Protein AF-A0A9X2CWD0-F1 (afdb_monomer)

Sequence (293 aa):
MLYIVRPNDTLHSIASRFGSTIQEIRSQNVICHPDMIISGMPLIIPKNGVDLPLAGGSPYYIVSPGDSLQCLALYFHTTEKNLIETNQLYSPVEIGRELLIGIQQHHPKDLYEMWKKAGDTEWGCSSASNHEVFYRGSYEWEAIGDAGIPYLAELLEHPCSGITMGAIEGLGRIASSNTQKTLTAYVQTANEPLYIDLARVALERILIVQQTKNKRFHVTTNDWMILHEPKSGSHQTNIPKGTVVVGLRWNIPSPYYEEGPKGGLQMFDYIKIVETGQTGFLPRVGYNAIWLI

Organism: NCBI:txid2917993

InterPro domains:
  IPR018392 LysM domain [PF01476] (3-46)
  IPR018392 LysM domain [PF01476] (61-101)
  IPR018392 LysM domain [PS51782] (1-45)
  IPR018392 LysM domain [SM00257] (2-46)
  IPR018392 LysM domain [SM00257] (60-102)
  IPR018392 LysM domain [cd00118] (3-45)
  IPR018392 LysM domain [cd00118] (60-101)
  IPR036779 LysM domain superfamily [G3DSA:3.10.350.10] (1-50)
  IPR036779 LysM domain superfamily [G3DSA:3.10.350.10] (54-110)
  IPR036779 LysM domain superfamily [SSF54106] (2-46)
  IPR036779 LysM domain superfamily [SSF54106] (60-101)

Nearest PDB structures (foldseek):
  1te4-assembly1_A  TM=6.589E-01  e=7.353E-02  Methanothermobacter thermautotrophicus
  7p0h-assembly2_B  TM=6.759E-01  e=1.527E-01  synthetic construct
  5n3u-assembly1_B-2  TM=7.719E-01  e=1.532E+00  Nostoc sp. PCC 7120 = FACHB-418
  1oyz-assembly1_A  TM=5.070E-01  e=4.974E-01  Escherichia coli

Structure (mmCIF, N/CA/C/O backbone):
data_AF-A0A9X2CWD0-F1
#
_entry.id   AF-A0A9X2CWD0-F1
#
loop_
_atom_site.group_PDB
_atom_site.id
_atom_site.type_symbol
_atom_site.label_atom_id
_atom_site.label_alt_id
_atom_site.label_comp_id
_atom_site.label_asym_id
_atom_site.label_entity_id
_atom_site.label_seq_id
_atom_site.pdbx_PDB_ins_code
_atom_site.Cartn_x
_atom_site.Cartn_y
_atom_site.Cartn_z
_atom_site.occupancy
_atom_site.B_iso_or_equiv
_atom_site.auth_seq_id
_atom_site.auth_comp_id
_atom_site.auth_asym_id
_atom_site.auth_atom_id
_atom_site.pdbx_PDB_model_num
ATOM 1 N N . MET A 1 1 ? -14.110 10.184 14.479 1.00 84.62 1 MET A N 1
ATOM 2 C CA . MET A 1 1 ? -12.778 10.533 15.043 1.00 84.62 1 MET A CA 1
ATOM 3 C C . MET A 1 1 ? -11.900 9.302 15.071 1.00 84.62 1 MET A C 1
ATOM 5 O O . MET A 1 1 ? -12.448 8.216 15.174 1.00 84.62 1 MET A O 1
ATOM 9 N N . LEU A 1 2 ? -10.579 9.453 15.030 1.00 86.62 2 LEU A N 1
ATOM 10 C CA . LEU A 1 2 ? -9.682 8.325 15.264 1.00 86.62 2 LEU A CA 1
ATOM 11 C C . LEU A 1 2 ? -9.446 8.140 16.767 1.00 86.62 2 LEU A C 1
ATOM 13 O O . LEU A 1 2 ? -9.098 9.088 17.466 1.00 86.62 2 LEU A O 1
ATOM 17 N N . TYR A 1 3 ? -9.634 6.922 17.253 1.00 90.94 3 TYR A N 1
ATOM 18 C CA . TYR A 1 3 ? -9.394 6.521 18.628 1.00 90.94 3 TYR A CA 1
ATOM 19 C C . TYR A 1 3 ? -8.369 5.392 18.657 1.00 90.94 3 TYR A C 1
ATOM 21 O O . TYR A 1 3 ? -8.544 4.385 17.978 1.00 90.94 3 TYR A O 1
ATOM 29 N N . ILE A 1 4 ? -7.310 5.544 19.448 1.00 92.19 4 ILE A N 1
ATOM 30 C CA . ILE A 1 4 ? -6.347 4.466 19.677 1.00 92.19 4 ILE A CA 1
ATOM 31 C C . ILE A 1 4 ? -6.824 3.661 20.883 1.00 92.19 4 ILE A C 1
ATOM 33 O O . ILE A 1 4 ? -6.929 4.209 21.984 1.00 92.19 4 ILE A O 1
ATOM 37 N N . VAL A 1 5 ? -7.121 2.379 20.663 1.00 95.31 5 VAL A N 1
ATOM 38 C CA . VAL A 1 5 ? -7.574 1.451 21.707 1.00 95.31 5 VAL A CA 1
ATOM 39 C C . VAL A 1 5 ? -6.555 1.425 22.845 1.00 95.31 5 VAL A C 1
ATOM 41 O O . VAL A 1 5 ? -5.351 1.301 22.616 1.00 95.31 5 VAL A O 1
ATOM 44 N N . ARG A 1 6 ? -7.036 1.568 24.078 1.00 96.56 6 ARG A N 1
ATOM 45 C CA . ARG A 1 6 ? -6.225 1.584 25.299 1.00 96.56 6 ARG A CA 1
ATOM 46 C C . ARG A 1 6 ? -6.266 0.218 25.986 1.00 96.56 6 ARG A C 1
ATOM 48 O O . ARG A 1 6 ? -7.164 -0.581 25.709 1.00 96.56 6 ARG A O 1
ATOM 55 N N . PRO A 1 7 ? -5.334 -0.061 26.915 1.00 96.69 7 PRO A N 1
ATOM 56 C CA . PRO A 1 7 ? -5.413 -1.259 27.740 1.00 96.69 7 PRO A CA 1
ATOM 57 C C . PRO A 1 7 ? -6.786 -1.387 28.416 1.00 96.69 7 PRO A C 1
ATOM 59 O O . PRO A 1 7 ? -7.285 -0.418 28.989 1.00 96.69 7 PRO A O 1
ATOM 62 N N . ASN A 1 8 ? -7.366 -2.589 28.358 1.00 94.62 8 ASN A N 1
ATOM 63 C CA . ASN A 1 8 ? -8.686 -2.953 28.898 1.00 94.62 8 ASN A CA 1
ATOM 64 C C . ASN A 1 8 ? -9.908 -2.297 28.228 1.00 94.62 8 ASN A C 1
ATOM 66 O O . ASN A 1 8 ? -11.024 -2.442 28.731 1.00 94.62 8 ASN A O 1
ATOM 70 N N . ASP A 1 9 ? -9.744 -1.590 27.109 1.00 97.50 9 ASP A N 1
ATOM 71 C CA . ASP A 1 9 ? -10.903 -1.184 26.318 1.00 97.50 9 ASP A CA 1
ATOM 72 C C . ASP A 1 9 ? -11.584 -2.408 25.676 1.00 97.50 9 ASP A C 1
ATOM 74 O O . ASP A 1 9 ? -10.932 -3.351 25.231 1.00 97.50 9 ASP A O 1
ATOM 78 N N . THR A 1 10 ? -12.911 -2.351 25.573 1.00 96.50 10 THR A N 1
ATOM 79 C CA . THR A 1 10 ? -13.734 -3.255 24.761 1.00 96.50 10 THR A CA 1
ATOM 80 C C . THR A 1 10 ? -14.538 -2.409 23.782 1.00 96.50 10 THR A C 1
ATOM 82 O O . THR A 1 10 ? -14.744 -1.215 24.020 1.00 96.50 10 THR A O 1
ATOM 85 N N . LEU A 1 11 ? -15.056 -2.989 22.695 1.00 95.50 11 LEU A N 1
ATOM 86 C CA . LEU A 1 11 ? -15.942 -2.221 21.810 1.00 95.50 11 LEU A CA 1
ATOM 87 C C . LEU A 1 11 ? -17.163 -1.678 22.553 1.00 95.50 11 LEU A C 1
ATOM 89 O O . LEU A 1 11 ? -17.608 -0.574 22.258 1.00 95.50 11 LEU A O 1
ATOM 93 N N . HIS A 1 12 ? -17.663 -2.408 23.552 1.00 96.31 12 HIS A N 1
ATOM 94 C CA . HIS A 1 12 ? -18.758 -1.945 24.394 1.00 96.31 12 HIS A CA 1
ATOM 95 C C . HIS A 1 12 ? -18.374 -0.708 25.220 1.00 96.31 12 HIS A C 1
ATOM 97 O O . HIS A 1 12 ? -19.105 0.283 25.217 1.00 96.31 12 HIS A O 1
ATOM 103 N N . SER A 1 13 ? -17.219 -0.729 25.900 1.00 97.12 13 SER A N 1
ATOM 104 C CA . SER A 1 13 ? -16.788 0.407 26.726 1.00 97.12 13 SER A CA 1
ATOM 105 C C . SER A 1 13 ? -16.427 1.631 25.881 1.00 97.12 13 SER A C 1
ATOM 107 O O . SER A 1 13 ? -16.722 2.758 26.280 1.00 97.12 13 SER A O 1
ATOM 109 N N . ILE A 1 14 ? -15.863 1.423 24.688 1.00 96.44 14 ILE A N 1
ATOM 110 C CA . ILE A 1 14 ? -15.594 2.483 23.709 1.00 96.44 14 ILE A CA 1
ATOM 111 C C . ILE A 1 14 ? -16.909 3.083 23.196 1.00 96.44 14 ILE A C 1
ATOM 113 O O . ILE A 1 14 ? -17.074 4.301 23.235 1.00 96.44 14 ILE A O 1
ATOM 117 N N . ALA A 1 15 ? -17.852 2.247 22.752 1.00 94.38 15 ALA A N 1
ATOM 118 C CA . ALA A 1 15 ? -19.156 2.685 22.257 1.00 94.38 15 ALA A CA 1
ATOM 119 C C . ALA A 1 15 ? -19.894 3.526 23.307 1.00 94.38 15 ALA A C 1
ATOM 121 O O . ALA A 1 15 ? -20.284 4.659 23.029 1.00 94.38 15 ALA A O 1
ATOM 122 N N . SER A 1 16 ? -19.978 3.025 24.545 1.00 95.06 16 SER A N 1
ATOM 123 C CA . SER A 1 16 ? -20.596 3.747 25.660 1.00 95.06 16 SER A CA 1
ATOM 124 C C . SER A 1 16 ? -19.905 5.083 25.945 1.00 95.06 16 SER A C 1
ATOM 126 O O . SER A 1 16 ? -20.586 6.092 26.123 1.00 95.06 16 SER A O 1
ATOM 128 N N . ARG A 1 17 ? -18.565 5.118 25.940 1.00 95.00 17 ARG A N 1
ATOM 129 C CA . ARG A 1 17 ? -17.790 6.340 26.204 1.00 95.00 17 ARG A CA 1
ATOM 130 C C . ARG A 1 17 ? -18.078 7.444 25.191 1.00 95.00 17 ARG A C 1
ATOM 132 O O . ARG A 1 17 ? -18.061 8.617 25.554 1.00 95.00 17 ARG A O 1
ATOM 139 N N . PHE A 1 18 ? -18.298 7.078 23.932 1.00 92.69 18 PHE A N 1
ATOM 140 C CA . PHE A 1 18 ? -18.464 8.033 22.839 1.00 92.69 18 PHE A CA 1
ATOM 141 C C . PHE A 1 18 ? -19.910 8.202 22.370 1.00 92.69 18 PHE A C 1
ATOM 143 O O . PHE A 1 18 ? -20.137 8.919 21.399 1.00 92.69 18 PHE A O 1
ATOM 150 N N . GLY A 1 19 ? -20.876 7.588 23.060 1.00 91.62 19 GLY A N 1
ATOM 151 C CA . GLY A 1 19 ? -22.288 7.669 22.686 1.00 91.62 19 GLY A CA 1
ATOM 152 C C . GLY A 1 19 ? -22.575 7.070 21.306 1.00 91.62 19 GLY A C 1
ATOM 153 O O . GLY A 1 19 ? -23.402 7.604 20.577 1.00 91.62 19 GLY A O 1
ATOM 154 N N . SER A 1 20 ? -21.866 6.000 20.944 1.00 92.19 20 SER A N 1
ATOM 155 C CA . SER A 1 20 ? -22.050 5.238 19.703 1.00 92.19 20 SER A CA 1
ATOM 156 C C . SER A 1 20 ? -22.518 3.815 20.032 1.00 92.19 20 SER A C 1
ATOM 158 O O . SER A 1 20 ? -22.660 3.447 21.201 1.00 92.19 20 SER A O 1
ATOM 160 N N . THR A 1 21 ? -22.754 2.987 19.018 1.00 92.44 21 THR A N 1
ATOM 161 C CA . THR A 1 21 ? -23.035 1.558 19.171 1.00 92.44 21 THR A CA 1
ATOM 162 C C . THR A 1 21 ? -21.895 0.699 18.630 1.00 92.44 21 THR A C 1
ATOM 164 O O . THR A 1 21 ? -21.116 1.112 17.773 1.00 92.44 21 THR A O 1
ATOM 167 N N . ILE A 1 22 ? -21.815 -0.552 19.096 1.00 93.19 22 ILE A N 1
ATOM 168 C CA . ILE A 1 22 ? -20.866 -1.533 18.545 1.00 93.19 22 ILE A CA 1
ATOM 169 C C . ILE A 1 22 ? -21.068 -1.673 17.029 1.00 93.19 22 ILE A C 1
ATOM 171 O O . ILE A 1 22 ? -20.094 -1.784 16.290 1.00 93.19 22 ILE A O 1
ATOM 175 N N . GLN A 1 23 ? -22.317 -1.641 16.559 1.00 91.50 23 GLN A N 1
ATOM 176 C CA . GLN A 1 23 ? -22.629 -1.809 15.144 1.00 91.50 23 GLN A CA 1
ATOM 177 C C . GLN A 1 23 ? -22.145 -0.631 14.293 1.00 91.50 23 GLN A C 1
ATOM 179 O O . GLN A 1 23 ? -21.578 -0.863 13.231 1.00 91.50 23 GLN A O 1
ATOM 184 N N . GLU A 1 24 ? -22.304 0.605 14.767 1.00 91.00 24 GLU A N 1
ATOM 185 C CA . GLU A 1 24 ? -21.794 1.797 14.074 1.00 91.00 24 GLU A CA 1
ATOM 186 C C . GLU A 1 24 ? -20.258 1.829 14.052 1.00 91.00 24 GLU A C 1
ATOM 188 O O . GLU A 1 24 ? -19.644 2.178 13.048 1.00 91.00 24 GLU A O 1
ATOM 193 N N . ILE A 1 25 ? -19.593 1.407 15.134 1.00 92.62 25 ILE A N 1
ATOM 194 C CA . ILE A 1 25 ? -18.129 1.283 15.107 1.00 92.62 25 ILE A CA 1
ATOM 195 C C . ILE A 1 25 ? -17.720 0.225 14.071 1.00 92.62 25 ILE A C 1
ATOM 197 O O . ILE A 1 25 ? -16.786 0.435 13.301 1.00 92.62 25 ILE A O 1
ATOM 201 N N . ARG A 1 26 ? -18.425 -0.907 13.999 1.00 92.12 26 ARG A N 1
ATOM 202 C CA . ARG A 1 26 ? -18.121 -1.982 13.040 1.00 92.12 26 ARG A CA 1
ATOM 203 C C . ARG A 1 26 ? -18.473 -1.655 11.590 1.00 92.12 26 ARG A C 1
ATOM 205 O O . ARG A 1 26 ? -17.899 -2.280 10.704 1.00 92.12 26 ARG A O 1
ATOM 212 N N . SER A 1 27 ? -19.389 -0.726 11.320 1.00 8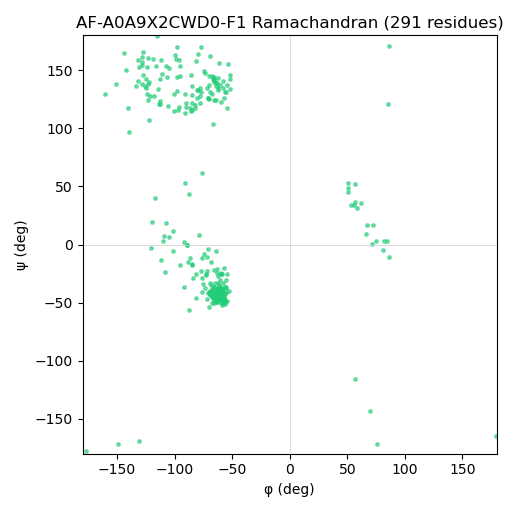9.19 27 SER A N 1
ATOM 213 C CA . SER A 1 27 ? -19.687 -0.308 9.942 1.00 89.19 27 SER A CA 1
ATOM 214 C C . SER A 1 27 ? -18.567 0.550 9.347 1.00 89.19 27 SER A C 1
ATOM 216 O O . SER A 1 27 ? -18.367 0.534 8.137 1.00 89.19 27 SER A O 1
ATOM 218 N N . GLN A 1 28 ? -17.789 1.237 10.189 1.00 90.56 28 GLN A N 1
ATOM 219 C CA . GLN A 1 28 ? -16.683 2.108 9.768 1.00 90.56 28 GLN A CA 1
ATOM 220 C C . GLN A 1 28 ? -15.300 1.468 9.936 1.00 90.56 28 GLN A C 1
ATOM 222 O O . GLN A 1 28 ? -14.287 2.036 9.522 1.00 90.56 28 GLN A O 1
ATOM 227 N N . ASN A 1 29 ? -15.230 0.280 10.538 1.00 92.75 29 ASN A N 1
ATOM 228 C CA . ASN A 1 29 ? -13.984 -0.440 10.770 1.00 92.75 29 ASN A CA 1
ATOM 229 C C . ASN A 1 29 ? -14.118 -1.901 10.363 1.00 92.75 29 ASN A C 1
ATOM 231 O O . ASN A 1 29 ? -15.063 -2.578 10.756 1.00 92.75 29 ASN A O 1
ATOM 235 N N . VAL A 1 30 ? -13.102 -2.420 9.680 1.00 93.31 30 VAL A N 1
ATOM 236 C CA . VAL A 1 30 ? -12.961 -3.863 9.469 1.00 93.31 30 VAL A CA 1
ATOM 237 C C . VAL A 1 30 ? -12.697 -4.533 10.820 1.00 93.31 30 VAL A C 1
ATOM 239 O O . VAL A 1 30 ? -11.607 -4.388 11.376 1.00 93.31 30 VAL A O 1
ATOM 242 N N . ILE A 1 31 ? -13.721 -5.189 11.377 1.00 93.75 31 ILE A N 1
ATOM 243 C CA . ILE A 1 31 ? -13.660 -5.919 12.650 1.00 93.75 31 ILE A CA 1
ATOM 244 C C . ILE A 1 31 ? -14.451 -7.221 12.515 1.00 93.75 31 ILE A C 1
ATOM 246 O O . ILE A 1 31 ? -15.676 -7.267 12.700 1.00 93.75 31 ILE A O 1
ATOM 250 N N . CYS A 1 32 ? -13.722 -8.295 12.235 1.00 93.19 32 CYS A N 1
ATOM 251 C CA . CYS A 1 32 ? -14.285 -9.631 12.100 1.00 93.19 32 CYS A CA 1
ATOM 252 C C . CYS A 1 32 ? -14.791 -10.201 13.428 1.00 93.19 32 CYS A C 1
ATOM 254 O O . CYS A 1 32 ? -15.909 -10.719 13.490 1.00 93.19 32 CYS A O 1
ATOM 256 N N . HIS A 1 33 ? -14.024 -10.021 14.506 1.00 93.12 33 HIS A N 1
ATOM 257 C CA . HIS A 1 33 ? -14.394 -10.467 15.848 1.00 93.12 33 HIS A CA 1
ATOM 258 C C . HIS A 1 33 ? -14.421 -9.291 16.843 1.00 93.12 33 HIS A C 1
ATOM 260 O O . HIS A 1 33 ? -13.365 -8.797 17.237 1.00 93.12 33 HIS A O 1
ATOM 266 N N . PRO A 1 34 ? -15.620 -8.835 17.270 1.00 91.44 34 PRO A N 1
ATOM 267 C CA . PRO A 1 34 ? -15.800 -7.670 18.148 1.00 91.44 34 PRO A CA 1
ATOM 268 C C . PRO A 1 34 ? -15.031 -7.718 19.476 1.00 91.44 34 PRO A C 1
ATOM 270 O O . PRO A 1 34 ? -14.632 -6.674 19.990 1.00 91.44 34 PRO A O 1
ATOM 273 N N . ASP A 1 35 ? -14.808 -8.918 20.009 1.00 92.62 35 ASP A N 1
ATOM 274 C CA . ASP A 1 35 ? -14.152 -9.133 21.303 1.00 92.62 35 ASP A CA 1
ATOM 275 C C . ASP A 1 35 ? -12.621 -9.249 21.198 1.00 92.62 35 ASP A C 1
ATOM 277 O O . ASP A 1 35 ? -11.946 -9.425 22.208 1.00 92.62 35 ASP A O 1
ATOM 281 N N . MET A 1 36 ? -12.056 -9.147 19.987 1.00 93.06 36 MET A N 1
ATOM 282 C CA . MET A 1 36 ? -10.618 -9.314 19.723 1.00 93.06 36 MET A CA 1
ATOM 283 C C . MET A 1 36 ? -9.887 -8.002 19.406 1.00 93.06 36 MET A C 1
ATOM 285 O O . MET A 1 36 ? -8.778 -8.022 18.873 1.00 93.06 36 MET A O 1
ATOM 289 N N . ILE A 1 37 ? -10.464 -6.845 19.747 1.00 94.06 37 ILE A N 1
ATOM 290 C CA . ILE A 1 37 ? -9.730 -5.579 19.632 1.00 94.06 37 ILE A CA 1
ATOM 291 C C . ILE A 1 37 ? -8.544 -5.550 20.607 1.00 94.06 37 ILE A C 1
ATOM 293 O O . ILE A 1 37 ? -8.628 -6.050 21.728 1.00 94.06 37 ILE A O 1
ATOM 297 N N . ILE A 1 38 ? -7.433 -4.940 20.191 1.00 92.94 38 ILE A N 1
ATOM 298 C CA . ILE A 1 38 ? -6.202 -4.881 20.989 1.00 92.94 38 ILE A CA 1
ATOM 299 C C . ILE A 1 38 ? -5.730 -3.449 21.211 1.00 92.94 38 ILE A C 1
ATOM 301 O O . ILE A 1 38 ? -5.963 -2.563 20.388 1.00 92.94 38 ILE A O 1
ATOM 305 N N . SER A 1 39 ? -5.015 -3.230 22.317 1.00 93.88 39 SER A N 1
ATOM 306 C CA . SER A 1 39 ? -4.374 -1.947 22.614 1.00 93.88 39 SER A CA 1
ATOM 307 C C . SER A 1 39 ? -3.465 -1.506 21.464 1.00 93.88 39 SER A C 1
ATOM 309 O O . SER A 1 39 ? -2.707 -2.302 20.917 1.00 93.88 39 SER A O 1
ATOM 311 N N . GLY A 1 40 ? -3.525 -0.223 21.114 1.00 89.62 40 GLY A N 1
ATOM 312 C CA . GLY A 1 40 ? -2.802 0.355 19.982 1.00 89.62 40 GLY A CA 1
ATOM 313 C C . GLY A 1 40 ? -3.536 0.252 18.642 1.00 89.62 40 GLY A C 1
ATOM 314 O O . GLY A 1 40 ? -3.124 0.914 17.692 1.00 89.62 40 GLY A O 1
ATOM 315 N N . MET A 1 41 ? -4.634 -0.511 18.548 1.00 90.44 41 MET A N 1
ATOM 316 C CA . MET A 1 41 ? -5.446 -0.563 17.332 1.00 90.44 41 MET A CA 1
ATOM 317 C C . MET A 1 41 ? -6.104 0.807 17.081 1.00 90.44 41 MET A C 1
ATOM 319 O O . MET A 1 41 ? -6.809 1.310 17.960 1.00 90.44 41 MET A O 1
ATOM 323 N N . PRO A 1 42 ? -5.917 1.430 15.906 1.00 89.62 42 PRO A N 1
ATOM 324 C CA . PRO A 1 42 ? -6.639 2.644 15.552 1.00 89.62 42 PRO A CA 1
ATOM 325 C C . PRO A 1 42 ? -8.056 2.280 15.114 1.00 89.62 42 PRO A C 1
ATOM 327 O O . PRO A 1 42 ? -8.207 1.461 14.214 1.00 89.62 42 PRO A O 1
ATOM 330 N N . LEU A 1 43 ? -9.079 2.901 15.692 1.00 91.62 43 LEU A N 1
ATOM 331 C CA . LEU A 1 43 ? -10.484 2.735 15.323 1.00 91.62 43 LEU A CA 1
ATOM 332 C C . LEU A 1 43 ? -11.104 4.070 14.928 1.00 91.62 43 LEU A C 1
ATOM 334 O O . LEU A 1 43 ? -10.882 5.090 15.580 1.00 91.62 43 LEU A O 1
ATOM 338 N N . ILE A 1 44 ? -11.931 4.062 13.890 1.00 90.62 44 ILE A N 1
ATOM 339 C CA . ILE A 1 44 ? -12.807 5.184 13.574 1.00 90.62 44 ILE A CA 1
ATOM 340 C C . ILE A 1 44 ? -14.050 5.083 14.442 1.00 90.62 44 ILE A C 1
ATOM 342 O O . ILE A 1 44 ? -14.801 4.119 14.363 1.00 90.62 44 ILE A O 1
ATOM 346 N N . ILE A 1 45 ? -14.256 6.079 15.290 1.00 90.69 45 ILE A N 1
ATOM 347 C CA . ILE A 1 45 ? -15.464 6.194 16.096 1.00 90.69 45 ILE A CA 1
ATOM 348 C C . ILE A 1 45 ? -16.386 7.211 15.415 1.00 90.69 45 ILE A C 1
ATOM 350 O O . ILE A 1 45 ? -15.996 8.390 15.332 1.00 90.69 45 ILE A O 1
ATOM 354 N N . PRO A 1 46 ? -17.563 6.784 14.922 1.00 84.50 46 PRO A N 1
ATOM 355 C CA . PRO A 1 46 ? -18.584 7.679 14.397 1.00 84.50 46 PRO A CA 1
ATOM 356 C C . PRO A 1 46 ? -18.914 8.781 15.406 1.00 84.50 46 PRO A C 1
ATOM 358 O O . PRO A 1 46 ? -18.889 8.568 16.618 1.00 84.50 46 PRO A O 1
ATOM 361 N N . LYS A 1 47 ? -19.222 9.982 14.914 1.00 77.62 47 LYS A N 1
ATOM 362 C CA . LYS A 1 47 ? -19.740 11.078 15.743 1.00 77.62 47 LYS A CA 1
ATOM 363 C C . LYS A 1 47 ? -21.071 11.536 15.174 1.00 77.62 47 LYS A C 1
ATOM 365 O O . LYS A 1 47 ? -21.187 11.693 13.963 1.00 77.62 47 LYS A O 1
ATOM 370 N N . ASN A 1 48 ? -22.032 11.803 16.056 1.00 70.94 48 ASN A N 1
ATOM 371 C CA . ASN A 1 48 ? -23.313 12.437 15.726 1.00 70.94 48 ASN A CA 1
ATOM 372 C C . ASN A 1 48 ? -24.118 11.707 14.631 1.00 70.94 48 ASN A C 1
ATOM 374 O O . ASN A 1 48 ? -24.768 12.360 13.821 1.00 70.94 48 ASN A O 1
ATOM 378 N N . GLY A 1 49 ? -24.041 10.371 14.580 1.00 68.56 49 GLY A N 1
ATOM 379 C CA . GLY A 1 49 ? -24.753 9.564 13.581 1.00 68.56 49 GLY A CA 1
ATOM 380 C C . GLY A 1 49 ? -24.268 9.760 12.143 1.00 68.56 49 GLY A C 1
ATOM 381 O O . GLY A 1 49 ? -24.991 9.420 11.211 1.00 68.56 49 GLY A O 1
ATOM 382 N N . VAL A 1 50 ? -23.081 10.342 11.944 1.00 72.50 50 VAL A N 1
ATOM 383 C CA . VAL A 1 50 ? -22.526 10.524 10.604 1.00 72.50 50 VAL A CA 1
ATOM 384 C C . VAL A 1 50 ? -21.68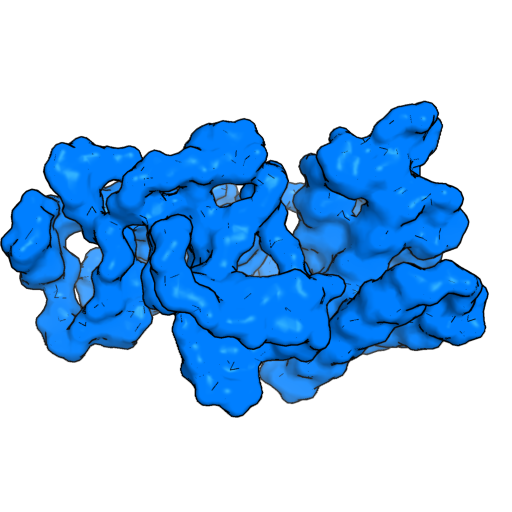4 9.311 10.222 1.00 72.50 50 VAL A C 1
ATOM 386 O O . VAL A 1 50 ? -20.704 8.972 10.902 1.00 72.50 50 VAL A O 1
ATOM 389 N N . ASP A 1 51 ? -22.082 8.680 9.118 1.00 76.38 51 ASP A N 1
ATOM 390 C CA . ASP A 1 51 ? -21.402 7.524 8.561 1.00 76.38 51 ASP A CA 1
ATOM 391 C C . ASP A 1 51 ? -20.239 7.917 7.648 1.00 76.38 51 ASP A C 1
ATOM 393 O O . ASP A 1 51 ? -20.402 8.632 6.659 1.00 76.38 51 ASP A O 1
ATOM 397 N N . LEU A 1 52 ? -19.046 7.439 8.003 1.00 83.75 52 LEU A N 1
ATOM 398 C CA . LEU A 1 52 ? -17.842 7.537 7.186 1.00 83.75 52 LEU A CA 1
ATOM 399 C C . LEU A 1 52 ? -17.659 6.255 6.361 1.00 83.75 52 LEU A C 1
ATOM 401 O O . LEU A 1 52 ? -18.085 5.183 6.798 1.00 83.75 52 LEU A O 1
ATOM 405 N N . PRO A 1 53 ? -16.973 6.329 5.206 1.00 86.69 53 PRO A N 1
ATOM 406 C CA . PRO A 1 53 ? -16.531 5.139 4.491 1.00 86.69 53 PRO A CA 1
ATOM 407 C C . PRO A 1 53 ? -15.710 4.194 5.380 1.00 86.69 53 PRO A C 1
ATOM 409 O O . PRO A 1 53 ? -15.068 4.617 6.343 1.00 86.69 53 PRO A O 1
ATOM 412 N N . LEU A 1 54 ? -15.692 2.910 5.024 1.00 89.31 54 LEU A N 1
ATOM 413 C CA . LEU A 1 54 ? -14.921 1.890 5.730 1.00 89.31 54 LEU A CA 1
ATOM 414 C C . LEU A 1 54 ? -13.426 2.254 5.775 1.00 89.31 54 LEU A C 1
ATOM 416 O O . LEU A 1 54 ? -12.798 2.483 4.739 1.00 89.31 54 LEU A O 1
ATOM 420 N N . ALA A 1 55 ? -12.852 2.271 6.979 1.00 88.62 55 ALA A N 1
ATOM 421 C CA . ALA A 1 55 ? -11.419 2.448 7.167 1.00 88.62 55 ALA A CA 1
ATOM 422 C C . ALA A 1 55 ? -10.672 1.117 7.053 1.00 88.62 55 ALA A C 1
ATOM 424 O O . ALA A 1 55 ? -11.050 0.133 7.697 1.00 88.62 55 ALA A O 1
ATOM 425 N N . GLY A 1 56 ? -9.542 1.126 6.346 1.00 80.88 56 GLY A N 1
ATOM 426 C CA . GLY A 1 56 ? -8.930 -0.086 5.800 1.00 80.88 56 GLY A CA 1
ATOM 427 C C . GLY A 1 56 ? -9.572 -0.398 4.451 1.00 80.88 56 GLY A C 1
ATOM 428 O O . GLY A 1 56 ? -10.789 -0.518 4.358 1.00 80.88 56 GLY A O 1
ATOM 429 N N . GLY A 1 57 ? -8.776 -0.447 3.386 1.00 78.50 57 GLY A N 1
ATOM 430 C CA . GLY A 1 57 ? -9.284 -0.530 2.017 1.00 78.50 57 GLY A CA 1
ATOM 431 C C . GLY A 1 57 ? -8.156 -0.552 0.992 1.00 78.50 57 GLY A C 1
ATOM 432 O O . GLY A 1 57 ? -7.005 -0.779 1.340 1.00 78.50 57 GLY A O 1
ATOM 433 N N . SER A 1 58 ? -8.477 -0.312 -0.278 1.00 85.19 58 SER A N 1
ATOM 434 C CA . SER A 1 58 ? -7.481 -0.351 -1.356 1.00 85.19 58 SER A CA 1
ATOM 435 C C . SER A 1 58 ? -6.373 0.714 -1.176 1.00 85.19 58 SER A C 1
ATOM 437 O O . SER A 1 58 ? -6.657 1.834 -0.725 1.00 85.19 58 SER A O 1
ATOM 439 N N . PRO A 1 59 ? -5.108 0.410 -1.518 1.00 90.31 59 PRO A N 1
ATOM 440 C CA . PRO A 1 59 ? -4.630 -0.875 -2.029 1.00 90.31 59 PRO A CA 1
ATOM 441 C C . PRO A 1 59 ? -4.222 -1.859 -0.926 1.00 90.31 59 PRO A C 1
ATOM 443 O O . PRO A 1 59 ? -4.123 -3.041 -1.222 1.00 90.31 59 PRO A O 1
ATOM 446 N N . TYR A 1 60 ? -4.030 -1.421 0.326 1.00 94.19 60 TYR A N 1
ATOM 447 C CA . TYR A 1 60 ? -3.477 -2.253 1.400 1.00 94.19 60 TYR A CA 1
ATOM 448 C C . TYR A 1 60 ? -4.358 -2.334 2.655 1.00 94.19 60 TYR A C 1
ATOM 450 O O . TYR A 1 60 ? -4.903 -1.341 3.136 1.00 94.19 60 TYR A O 1
ATOM 458 N N . TYR A 1 61 ? -4.396 -3.509 3.279 1.00 95.50 61 TYR A N 1
ATOM 459 C CA . TYR A 1 61 ? -5.005 -3.747 4.586 1.00 95.50 61 TYR A CA 1
ATOM 460 C C . TYR A 1 61 ? -4.030 -4.450 5.532 1.00 95.50 61 TYR A C 1
ATOM 462 O O . TYR A 1 61 ? -3.342 -5.381 5.128 1.00 95.50 61 TYR A O 1
ATOM 470 N N . ILE A 1 62 ? -3.987 -4.028 6.798 1.00 94.38 62 ILE A N 1
ATOM 471 C CA . ILE A 1 62 ? -3.175 -4.687 7.829 1.00 94.38 62 ILE A CA 1
ATOM 472 C C . ILE A 1 62 ? -4.057 -5.660 8.604 1.00 94.38 62 ILE A C 1
ATOM 474 O O . ILE A 1 62 ? -5.001 -5.234 9.270 1.00 94.38 62 ILE A O 1
ATOM 478 N N . VAL A 1 63 ? -3.707 -6.944 8.552 1.00 94.25 63 VAL A N 1
ATOM 479 C CA . VAL A 1 63 ? -4.427 -8.016 9.248 1.00 94.25 63 VAL A CA 1
ATOM 480 C C . VAL A 1 63 ? -4.423 -7.755 10.750 1.00 94.25 63 VAL A C 1
ATOM 482 O O . VAL A 1 63 ? -3.371 -7.621 11.380 1.00 94.25 63 VAL A O 1
ATOM 485 N N . SER A 1 64 ? -5.616 -7.688 11.317 1.00 92.69 64 SER A N 1
ATOM 486 C CA . SER A 1 64 ? -5.895 -7.466 12.728 1.00 92.69 64 SER A CA 1
ATOM 487 C C . SER A 1 64 ? -6.196 -8.790 13.446 1.00 92.69 64 SER A C 1
ATOM 489 O O . SER A 1 64 ? -6.533 -9.794 12.814 1.00 92.69 64 SER A O 1
ATOM 491 N N . PRO A 1 65 ? -6.073 -8.841 14.785 1.00 92.38 65 PRO A N 1
ATOM 492 C CA . PRO A 1 65 ? -6.485 -10.015 15.544 1.00 92.38 65 PRO A CA 1
ATOM 493 C C . PRO A 1 65 ? -7.963 -10.348 15.323 1.00 92.38 65 PRO A C 1
ATOM 495 O O . PRO A 1 65 ? -8.827 -9.474 15.363 1.00 92.38 65 PRO A O 1
ATOM 498 N N . GLY A 1 66 ? -8.241 -11.632 15.108 1.00 91.69 66 GLY A N 1
ATOM 499 C CA . GLY A 1 66 ? -9.586 -12.121 14.825 1.00 91.69 66 GLY A CA 1
ATOM 500 C C . GLY A 1 66 ? -10.028 -11.983 13.368 1.00 91.69 66 GLY A C 1
ATOM 501 O O . GLY A 1 66 ? -11.158 -12.338 13.047 1.00 91.69 66 GLY A O 1
ATOM 502 N N . ASP A 1 67 ? -9.170 -11.509 12.470 1.00 93.94 67 ASP A N 1
ATOM 503 C CA . ASP A 1 67 ? -9.476 -11.565 11.047 1.00 93.94 67 ASP A CA 1
ATOM 504 C C . ASP A 1 67 ? -9.443 -12.998 10.511 1.00 93.94 67 ASP A C 1
ATOM 506 O O . ASP A 1 67 ? -8.611 -13.826 10.884 1.00 93.94 67 ASP A O 1
ATOM 510 N N . SER A 1 68 ? -10.341 -13.266 9.566 1.00 93.25 68 SER A N 1
ATOM 511 C CA . SER A 1 68 ? -10.344 -14.471 8.742 1.00 93.25 68 SER A CA 1
ATOM 512 C C . SER A 1 68 ? -10.493 -14.079 7.277 1.00 93.25 68 SER A C 1
ATOM 514 O O . SER A 1 68 ? -11.101 -13.053 6.966 1.00 93.25 68 SER A O 1
ATOM 516 N N . LEU A 1 69 ? -9.977 -14.900 6.357 1.00 94.44 69 LEU A N 1
ATOM 517 C CA . LEU A 1 69 ? -10.111 -14.629 4.921 1.00 94.44 69 LEU A CA 1
ATOM 518 C C . LEU A 1 69 ? -11.578 -14.520 4.501 1.00 94.44 69 LEU A C 1
ATOM 520 O O . LEU A 1 69 ? -11.919 -13.608 3.755 1.00 94.44 69 LEU A O 1
ATOM 524 N N . GLN A 1 70 ? -12.445 -15.384 5.034 1.00 94.88 70 GLN A N 1
ATOM 525 C CA . GLN A 1 70 ? -13.886 -15.341 4.797 1.00 94.88 70 GLN A CA 1
ATOM 526 C C . GLN A 1 70 ? -14.491 -13.986 5.179 1.00 94.88 70 GLN A C 1
ATOM 528 O O . GLN A 1 70 ? -15.218 -13.376 4.398 1.00 94.88 70 GLN A O 1
ATOM 533 N N . CYS A 1 71 ? -14.180 -13.495 6.376 1.00 94.88 71 CYS A N 1
ATOM 534 C CA . CYS A 1 71 ? -14.711 -12.225 6.845 1.00 94.88 71 CYS A CA 1
ATOM 535 C C . CYS A 1 71 ? -14.129 -11.031 6.069 1.00 94.88 71 CYS A C 1
ATOM 537 O O . CYS A 1 71 ? -14.879 -10.145 5.656 1.00 94.88 71 CYS A O 1
ATOM 539 N N . LEU A 1 72 ? -12.817 -11.018 5.817 1.00 94.75 72 LEU A N 1
ATOM 540 C CA . LEU A 1 72 ? -12.176 -9.965 5.025 1.00 94.75 72 LEU A CA 1
ATOM 541 C C . LEU A 1 72 ? -12.722 -9.930 3.592 1.00 94.75 72 LEU A C 1
ATOM 543 O O . LEU A 1 72 ? -12.969 -8.853 3.054 1.00 94.75 72 LEU A O 1
ATOM 547 N N . ALA A 1 73 ? -12.981 -11.094 2.991 1.00 95.06 73 ALA A N 1
ATOM 548 C CA . ALA A 1 73 ? -13.594 -11.193 1.672 1.00 95.06 73 ALA A CA 1
ATOM 549 C C . ALA A 1 73 ? -14.980 -10.526 1.632 1.00 95.06 73 ALA A C 1
ATOM 551 O O . ALA A 1 73 ? -15.277 -9.801 0.683 1.00 95.06 73 ALA A O 1
ATOM 552 N N . LEU A 1 74 ? -15.791 -10.697 2.684 1.00 94.38 74 LEU A N 1
ATOM 553 C CA . LEU A 1 74 ? -17.092 -10.031 2.810 1.00 94.38 74 LEU A CA 1
ATOM 554 C C . LEU A 1 74 ? -16.952 -8.510 2.939 1.00 94.38 74 LEU A C 1
ATOM 556 O O . LEU A 1 74 ? -17.634 -7.782 2.220 1.00 94.38 74 LEU A O 1
ATOM 560 N N . TYR A 1 75 ? -16.061 -8.032 3.816 1.00 94.12 75 TYR A N 1
ATOM 561 C CA . TYR A 1 75 ? -15.830 -6.596 4.020 1.00 94.12 75 TYR A CA 1
ATOM 562 C C . TYR A 1 75 ? -15.352 -5.886 2.751 1.00 94.12 75 TYR A C 1
ATOM 564 O O . TYR A 1 75 ? -15.737 -4.748 2.500 1.00 94.12 75 TYR A O 1
ATOM 572 N N . PHE A 1 76 ? -14.522 -6.555 1.953 1.00 93.75 76 PHE A N 1
ATOM 573 C CA . PHE A 1 76 ? -13.914 -5.971 0.759 1.00 93.75 76 PHE A CA 1
ATOM 574 C C . PHE A 1 76 ? -14.586 -6.376 -0.548 1.00 93.75 76 PHE A C 1
ATOM 576 O O . PHE A 1 76 ? -14.029 -6.126 -1.617 1.00 93.75 76 PHE A O 1
ATOM 583 N N . HIS A 1 77 ? -15.766 -6.995 -0.472 1.00 93.69 77 HIS A N 1
ATOM 584 C CA . HIS A 1 77 ? -16.543 -7.420 -1.637 1.00 93.69 77 HIS A CA 1
ATOM 585 C C . HIS A 1 77 ? -15.708 -8.228 -2.646 1.00 93.69 77 HIS A C 1
ATOM 587 O O . HIS A 1 77 ? -15.747 -7.999 -3.854 1.00 93.69 77 HIS A O 1
ATOM 593 N N . THR A 1 78 ? -14.922 -9.175 -2.137 1.00 93.81 78 THR A N 1
ATOM 594 C CA . THR A 1 78 ? -14.053 -10.058 -2.921 1.00 93.81 78 THR A CA 1
ATOM 595 C C . THR A 1 78 ? -14.272 -11.516 -2.503 1.00 93.81 78 THR A C 1
ATOM 597 O O . THR A 1 78 ? -15.233 -11.836 -1.807 1.00 93.81 78 THR A O 1
ATOM 600 N N . THR A 1 79 ? -13.416 -12.431 -2.951 1.00 94.94 79 THR A N 1
ATOM 601 C CA . THR A 1 79 ? -13.472 -13.849 -2.568 1.00 94.94 79 THR A CA 1
ATOM 602 C C . THR A 1 79 ? -12.220 -14.248 -1.802 1.00 94.94 79 THR A C 1
ATOM 604 O O . THR A 1 79 ? -11.150 -13.679 -2.016 1.00 94.94 79 THR A O 1
ATOM 607 N N . GLU A 1 80 ? -12.327 -15.271 -0.949 1.00 94.56 80 GLU A N 1
ATOM 608 C CA . GLU A 1 80 ? -11.158 -15.860 -0.281 1.00 94.56 80 GLU A CA 1
ATOM 609 C C . GLU A 1 80 ? -10.111 -16.307 -1.301 1.00 94.56 80 GLU A C 1
ATOM 611 O O . GLU A 1 80 ? -8.928 -16.035 -1.129 1.00 94.56 80 GLU A O 1
ATOM 616 N N . LYS A 1 81 ? -10.564 -16.915 -2.406 1.00 93.62 81 LYS A N 1
ATOM 617 C CA . LYS A 1 81 ? -9.703 -17.330 -3.514 1.00 93.62 81 LYS A CA 1
ATOM 618 C C . LYS A 1 81 ? -8.899 -16.153 -4.075 1.00 93.62 81 LYS A C 1
ATOM 620 O O . LYS A 1 81 ? -7.681 -16.248 -4.144 1.00 93.62 81 LYS A O 1
ATOM 625 N N . ASN A 1 82 ? -9.557 -15.038 -4.400 1.00 94.00 82 ASN A N 1
ATOM 626 C CA . ASN A 1 82 ? -8.868 -13.849 -4.906 1.00 94.00 82 ASN A CA 1
ATOM 627 C C . ASN A 1 82 ? -7.890 -13.275 -3.870 1.00 94.00 82 ASN A C 1
ATOM 629 O O . ASN A 1 82 ? -6.785 -12.897 -4.230 1.00 94.00 82 ASN A O 1
ATOM 633 N N . LEU A 1 83 ? -8.247 -13.236 -2.581 1.00 94.75 83 LEU A N 1
ATOM 634 C CA . LEU A 1 83 ? -7.319 -12.786 -1.535 1.00 94.75 83 LEU A CA 1
ATOM 635 C C . LEU A 1 83 ? -6.082 -13.685 -1.431 1.00 94.75 83 LEU A C 1
ATOM 637 O O . LEU A 1 83 ? -4.974 -13.165 -1.302 1.00 94.75 83 LEU A O 1
ATOM 641 N N . ILE A 1 84 ? -6.269 -15.006 -1.502 1.00 93.56 84 ILE A N 1
ATOM 642 C CA . ILE A 1 84 ? -5.193 -16.001 -1.459 1.00 93.56 84 ILE A CA 1
ATOM 643 C C . ILE A 1 84 ? -4.266 -15.851 -2.662 1.00 93.56 84 ILE A C 1
ATOM 645 O O . ILE A 1 84 ? -3.055 -15.777 -2.472 1.00 93.56 84 ILE A O 1
ATOM 649 N N . GLU A 1 85 ? -4.824 -15.784 -3.871 1.00 92.31 85 GLU A N 1
ATOM 650 C CA . GLU A 1 85 ? -4.063 -15.672 -5.119 1.00 92.31 85 GLU A CA 1
ATOM 651 C C . GLU A 1 85 ? -3.316 -14.332 -5.191 1.00 92.31 85 GLU A C 1
ATOM 653 O O . GLU A 1 85 ? -2.101 -14.321 -5.386 1.00 92.31 85 GLU A O 1
ATOM 658 N N . THR A 1 86 ? -4.001 -13.217 -4.905 1.00 94.31 86 THR A N 1
ATOM 659 C CA . THR A 1 86 ? -3.429 -11.859 -4.921 1.00 94.31 86 THR A CA 1
ATOM 660 C C . THR A 1 86 ? -2.253 -11.691 -3.970 1.00 94.31 86 THR A C 1
ATOM 662 O O . THR A 1 86 ? -1.287 -11.002 -4.289 1.00 94.31 86 THR A O 1
ATOM 665 N N . ASN A 1 87 ? -2.323 -12.320 -2.799 1.00 94.12 87 ASN A N 1
ATOM 666 C CA . ASN A 1 87 ? -1.354 -12.105 -1.728 1.00 94.12 87 ASN A CA 1
ATOM 667 C C . ASN A 1 87 ? -0.434 -13.298 -1.473 1.00 94.12 87 ASN A C 1
ATOM 669 O O . ASN A 1 87 ? 0.368 -13.248 -0.534 1.00 94.12 87 ASN A O 1
ATOM 673 N N . GLN A 1 88 ? -0.560 -14.363 -2.271 1.00 90.69 88 GLN A N 1
ATOM 674 C CA . GLN A 1 88 ? 0.179 -15.618 -2.116 1.00 90.69 88 GLN A CA 1
ATOM 675 C C . GLN A 1 88 ? 0.076 -16.130 -0.666 1.00 90.69 88 GLN A C 1
ATOM 677 O O . GLN A 1 88 ? 1.072 -16.301 0.047 1.00 90.69 88 GLN A O 1
ATOM 682 N N . LEU A 1 89 ? -1.163 -16.251 -0.178 1.00 90.88 89 LEU A N 1
ATOM 683 C CA . LEU A 1 89 ? -1.441 -16.601 1.217 1.00 90.88 89 LEU A CA 1
ATOM 684 C C . LEU A 1 89 ? -1.447 -18.108 1.434 1.00 90.88 89 LEU A C 1
ATOM 686 O O . LEU A 1 89 ? -1.952 -18.876 0.620 1.00 90.88 89 LEU A O 1
ATOM 690 N N . TYR A 1 90 ? -0.985 -18.496 2.617 1.00 79.25 90 TYR A N 1
ATOM 691 C CA . TYR A 1 90 ? -1.303 -19.778 3.232 1.00 79.25 90 TYR A CA 1
ATOM 692 C C . TYR A 1 90 ? -2.314 -19.523 4.361 1.00 79.25 90 TYR A C 1
ATOM 694 O O . TYR A 1 90 ? -2.355 -18.423 4.913 1.00 79.25 90 TYR A O 1
ATOM 702 N N . SER A 1 91 ? -3.158 -20.506 4.679 1.00 72.69 91 SER A N 1
ATOM 703 C CA . SER A 1 91 ? -4.154 -20.396 5.757 1.00 72.69 91 SER A CA 1
ATOM 704 C C . SER A 1 91 ? -3.622 -21.060 7.036 1.00 72.69 91 SER A C 1
ATOM 706 O O . SER A 1 91 ? -3.149 -22.197 6.939 1.00 72.69 91 SER A O 1
ATOM 708 N N . PRO A 1 92 ? -3.692 -20.412 8.221 1.00 79.06 92 PRO A N 1
ATOM 709 C CA . PRO A 1 92 ? -4.369 -19.141 8.523 1.00 79.06 92 PRO A CA 1
ATOM 710 C C . PRO A 1 92 ? -3.558 -17.887 8.144 1.00 79.06 92 PRO A C 1
ATOM 712 O O . PRO A 1 92 ? -2.334 -17.927 8.059 1.00 79.06 92 PRO A O 1
ATOM 715 N N . VAL A 1 93 ? -4.249 -16.753 7.960 1.00 85.56 93 VAL A N 1
ATOM 716 C CA . VAL A 1 93 ? -3.610 -15.457 7.680 1.00 85.56 93 VAL A CA 1
ATOM 717 C C . VAL A 1 93 ? -2.910 -14.902 8.928 1.00 85.56 93 VAL A C 1
ATOM 719 O O . VAL A 1 93 ? -3.459 -14.921 10.028 1.00 85.56 93 VAL A O 1
ATOM 722 N N . GLU A 1 94 ? -1.685 -14.408 8.763 1.00 90.75 94 GLU A N 1
ATOM 723 C CA . GLU A 1 94 ? -0.856 -13.920 9.868 1.00 90.75 94 GLU A CA 1
ATOM 724 C C . GLU A 1 94 ? -1.238 -12.496 10.295 1.00 90.75 94 GLU A C 1
ATOM 726 O O . GLU A 1 94 ? -1.344 -11.590 9.466 1.00 90.75 94 GLU A O 1
ATOM 731 N N . ILE A 1 95 ? -1.387 -12.276 11.606 1.00 92.00 95 ILE A N 1
ATOM 732 C CA . ILE A 1 95 ? -1.636 -10.947 12.186 1.00 92.00 95 ILE A CA 1
ATOM 733 C C . ILE A 1 95 ? -0.476 -10.005 11.848 1.00 92.00 95 ILE A C 1
ATOM 735 O O . ILE A 1 95 ? 0.695 -10.361 11.957 1.00 92.00 95 ILE A O 1
ATOM 739 N N . GLY A 1 96 ? -0.803 -8.769 11.476 1.00 91.44 96 GLY A N 1
ATOM 740 C CA . GLY A 1 96 ? 0.165 -7.734 11.127 1.00 91.44 96 GLY A CA 1
ATOM 741 C C . GLY A 1 96 ? 0.715 -7.835 9.705 1.00 91.44 96 GLY A C 1
ATOM 742 O O . GLY A 1 96 ? 1.440 -6.919 9.297 1.00 91.44 96 GLY A O 1
ATOM 743 N N . ARG A 1 97 ? 0.353 -8.888 8.953 1.00 93.19 97 ARG A N 1
ATOM 744 C CA . ARG A 1 97 ? 0.618 -8.989 7.515 1.00 93.19 97 ARG A CA 1
ATOM 745 C C . ARG A 1 97 ? -0.147 -7.896 6.778 1.00 93.19 97 ARG A C 1
ATOM 747 O O . ARG A 1 97 ? -1.297 -7.604 7.097 1.00 93.19 97 ARG A O 1
ATOM 754 N N . GLU A 1 98 ? 0.506 -7.291 5.798 1.00 95.00 98 GLU A N 1
ATOM 755 C CA . GLU A 1 98 ? -0.131 -6.361 4.874 1.00 95.00 98 GLU A CA 1
ATOM 756 C C . GLU A 1 98 ? -0.637 -7.129 3.653 1.00 95.00 98 GLU A C 1
ATOM 758 O O . GLU A 1 98 ? 0.092 -7.936 3.076 1.00 95.00 98 GLU A O 1
ATOM 763 N N . LEU A 1 99 ? -1.901 -6.913 3.305 1.00 95.38 99 LEU A N 1
ATOM 764 C CA . LEU A 1 99 ? -2.579 -7.542 2.183 1.00 95.38 99 LEU A CA 1
ATOM 765 C C . LEU A 1 99 ? -2.925 -6.491 1.139 1.00 95.38 99 LEU A C 1
ATOM 767 O O . LEU A 1 99 ? -3.521 -5.475 1.477 1.00 95.38 99 LEU A O 1
ATOM 771 N N . LEU A 1 100 ? -2.646 -6.782 -0.123 1.00 95.25 100 LEU A N 1
ATOM 772 C CA . LEU A 1 100 ? -3.290 -6.168 -1.269 1.00 95.25 100 LEU A CA 1
ATOM 773 C C . LEU A 1 100 ? -4.784 -6.511 -1.288 1.00 95.25 100 LEU A C 1
ATOM 775 O O . LEU A 1 100 ? -5.171 -7.683 -1.299 1.00 95.25 100 LEU A O 1
ATOM 779 N N . ILE A 1 101 ? -5.624 -5.481 -1.324 1.00 94.31 101 ILE A N 1
ATOM 780 C CA . ILE A 1 101 ? -7.086 -5.570 -1.317 1.00 94.31 101 ILE A CA 1
ATOM 781 C C . ILE A 1 101 ? -7.658 -4.773 -2.491 1.00 94.31 101 ILE A C 1
ATOM 783 O O . ILE A 1 101 ? -7.136 -3.725 -2.861 1.00 94.31 101 ILE A O 1
ATOM 787 N N . GLY A 1 102 ? -8.766 -5.245 -3.069 1.00 89.12 102 GLY A N 1
ATOM 788 C CA . GLY A 1 102 ? -9.413 -4.564 -4.199 1.00 89.12 102 GLY A CA 1
ATOM 789 C C . GLY A 1 102 ? -8.633 -4.683 -5.513 1.00 89.12 102 GLY A C 1
ATOM 790 O O . GLY A 1 102 ? -8.887 -3.931 -6.458 1.00 89.12 102 GLY A O 1
ATOM 791 N N . ILE A 1 103 ? -7.694 -5.631 -5.569 1.00 90.38 103 ILE A N 1
ATOM 792 C CA . ILE A 1 103 ? -6.935 -6.004 -6.760 1.00 90.38 103 ILE A CA 1
ATOM 793 C C . ILE A 1 103 ? -7.538 -7.281 -7.342 1.00 90.38 103 ILE A C 1
ATOM 795 O O . ILE A 1 103 ? -7.753 -8.264 -6.625 1.00 90.38 103 ILE A O 1
ATOM 799 N N . GLN A 1 104 ? -7.813 -7.237 -8.640 1.00 85.81 104 GLN A N 1
ATOM 800 C CA . GLN A 1 104 ? -8.181 -8.385 -9.453 1.00 85.81 104 GLN A CA 1
ATOM 801 C C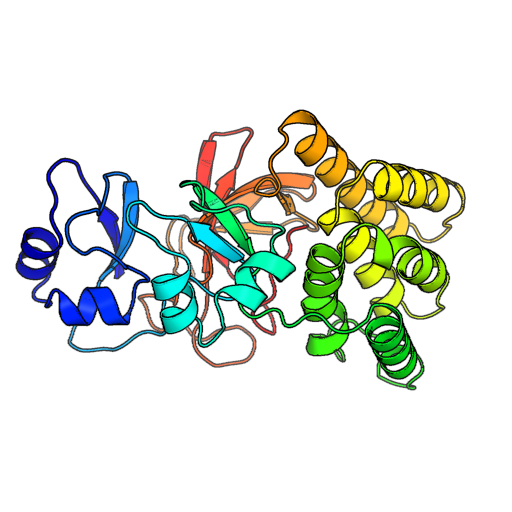 . GLN A 1 104 ? -7.038 -8.606 -10.437 1.00 85.81 104 GLN A C 1
ATOM 803 O O . GLN A 1 104 ? -6.711 -7.696 -11.192 1.00 85.81 104 GLN A O 1
ATOM 808 N N . GLN A 1 105 ? -6.421 -9.783 -10.399 1.00 87.06 105 GLN A N 1
ATOM 809 C CA . GLN A 1 105 ? -5.303 -10.099 -11.282 1.00 87.06 105 GLN A CA 1
ATOM 810 C C . GLN A 1 105 ? -5.800 -10.436 -12.691 1.00 87.06 105 GLN A C 1
ATOM 812 O O . GLN A 1 105 ? -6.559 -11.391 -12.880 1.00 87.06 105 GLN A O 1
ATOM 817 N N . HIS A 1 106 ? -5.340 -9.683 -13.682 1.00 92.19 106 HIS A N 1
ATOM 818 C CA . HIS A 1 106 ? -5.363 -10.067 -15.084 1.00 92.19 106 HIS A CA 1
ATOM 819 C C . HIS A 1 106 ? -4.202 -11.017 -15.383 1.00 92.19 106 HIS A C 1
ATOM 821 O O . HIS A 1 106 ? -3.221 -11.129 -14.641 1.00 92.19 106 HIS A O 1
ATOM 827 N N . HIS A 1 107 ? -4.289 -11.695 -16.526 1.00 94.94 107 HIS A N 1
ATOM 828 C CA . HIS A 1 107 ? -3.130 -12.389 -17.061 1.00 94.94 107 HIS A CA 1
ATOM 829 C C . HIS A 1 107 ? -2.028 -11.358 -17.396 1.00 94.94 107 HIS A C 1
ATOM 831 O O . HIS A 1 107 ? -2.348 -10.314 -17.972 1.00 94.94 107 HIS A O 1
ATOM 837 N N . PRO A 1 108 ? -0.734 -11.629 -17.120 1.00 96.81 108 PRO A N 1
ATOM 838 C CA . PRO A 1 108 ? 0.342 -10.643 -17.291 1.00 96.81 108 PRO A CA 1
ATOM 839 C C . PRO A 1 108 ? 0.391 -10.002 -18.681 1.00 96.81 108 PRO A C 1
ATOM 841 O O . PRO A 1 108 ? 0.578 -8.796 -18.813 1.00 96.81 108 PRO A O 1
ATOM 844 N N . LYS A 1 109 ? 0.154 -10.802 -19.727 1.00 97.31 109 LYS A N 1
ATOM 845 C CA . LYS A 1 109 ? 0.091 -10.304 -21.105 1.00 97.31 109 LYS A CA 1
ATOM 846 C C . LYS A 1 109 ? -1.036 -9.287 -21.310 1.00 97.31 109 LYS A C 1
ATOM 848 O O . LYS A 1 109 ? -0.820 -8.284 -21.977 1.00 97.31 109 LYS A O 1
ATOM 853 N N . ASP A 1 110 ? -2.210 -9.529 -20.736 1.00 96.69 110 ASP A N 1
ATOM 854 C CA . ASP A 1 110 ? -3.371 -8.657 -20.926 1.00 96.69 110 ASP A CA 1
ATOM 855 C C . ASP A 1 110 ? -3.142 -7.309 -20.233 1.00 96.69 110 ASP A C 1
ATOM 857 O O . ASP A 1 110 ? -3.383 -6.261 -20.832 1.00 96.69 110 ASP A O 1
ATOM 861 N N . LEU A 1 111 ? -2.582 -7.327 -19.016 1.00 96.00 111 LEU A N 1
ATOM 862 C CA . LEU A 1 111 ? -2.209 -6.111 -18.292 1.00 96.00 111 LEU A CA 1
ATOM 863 C C . LEU A 1 111 ? -1.147 -5.298 -19.050 1.00 96.00 111 LEU A C 1
ATOM 865 O O . LEU A 1 111 ? -1.262 -4.078 -19.164 1.00 96.00 111 LEU A O 1
ATOM 869 N N . TYR A 1 112 ? -0.144 -5.968 -19.619 1.00 96.88 112 TYR A N 1
ATOM 870 C CA . TYR A 1 112 ? 0.877 -5.335 -20.455 1.00 96.88 112 TYR A CA 1
ATOM 871 C C . TYR A 1 112 ? 0.285 -4.657 -21.702 1.00 96.88 112 TYR A C 1
ATOM 873 O O . TYR A 1 112 ? 0.589 -3.491 -21.965 1.00 96.88 112 TYR A O 1
ATOM 881 N N . GLU A 1 113 ? -0.602 -5.332 -22.441 1.00 95.50 113 GLU A N 1
ATOM 882 C CA . GLU A 1 113 ? -1.244 -4.742 -23.626 1.00 95.50 113 GLU A CA 1
ATOM 883 C C . GLU A 1 113 ? -2.156 -3.562 -23.251 1.00 95.50 113 GLU A C 1
ATOM 885 O O . GLU A 1 113 ? -2.205 -2.556 -23.962 1.00 95.50 113 GLU A O 1
ATOM 890 N N . MET A 1 114 ? -2.846 -3.642 -22.106 1.00 92.56 114 MET A N 1
ATOM 891 C CA . MET A 1 114 ? -3.627 -2.525 -21.567 1.00 92.56 114 MET A CA 1
ATOM 892 C C . MET A 1 114 ? -2.750 -1.303 -21.276 1.00 92.56 114 MET A C 1
ATOM 894 O O . MET A 1 114 ? -3.135 -0.183 -21.617 1.00 92.56 114 MET A O 1
ATOM 898 N N . TRP A 1 115 ? -1.571 -1.510 -20.681 1.00 93.62 115 TRP A N 1
ATOM 899 C CA . TRP A 1 115 ? -0.624 -0.435 -20.390 1.00 93.62 115 TRP A CA 1
ATOM 900 C C . TRP A 1 115 ? -0.110 0.231 -21.663 1.00 93.62 115 TRP A C 1
ATOM 902 O O . TRP A 1 115 ? -0.207 1.453 -21.776 1.00 93.62 115 TRP A O 1
ATOM 912 N N . LYS A 1 116 ? 0.356 -0.549 -22.646 1.00 92.62 116 LYS A N 1
ATOM 913 C CA . LYS A 1 116 ? 0.829 -0.009 -23.934 1.00 92.62 116 LYS A CA 1
ATOM 914 C C . LYS A 1 116 ? -0.241 0.801 -24.638 1.00 92.62 116 LYS A C 1
ATOM 916 O O . LYS A 1 116 ? -0.029 1.967 -24.955 1.00 92.62 116 LYS A O 1
ATOM 921 N N . LYS A 1 117 ? -1.441 0.228 -24.761 1.00 91.19 117 LYS A N 1
ATOM 922 C CA . LYS A 1 117 ? -2.580 0.911 -25.377 1.00 91.19 117 LYS A CA 1
ATOM 923 C C . LYS A 1 117 ? -2.887 2.253 -24.705 1.00 91.19 117 LYS A C 1
ATOM 925 O O . LYS A 1 117 ? -3.276 3.189 -25.396 1.00 91.19 117 LYS A O 1
ATOM 930 N N . ALA A 1 118 ? -2.740 2.356 -23.383 1.00 89.00 118 ALA A N 1
ATOM 931 C CA . ALA A 1 118 ? -2.951 3.612 -22.667 1.00 89.00 118 ALA A CA 1
ATOM 932 C C . ALA A 1 118 ? -1.847 4.650 -22.956 1.00 89.00 118 ALA A C 1
ATOM 934 O O . ALA A 1 118 ? -2.155 5.830 -23.147 1.00 89.00 118 ALA A O 1
ATOM 935 N N . GLY A 1 119 ? -0.580 4.223 -23.018 1.00 87.00 119 GLY A N 1
ATOM 936 C CA . GLY A 1 119 ? 0.561 5.110 -23.277 1.00 87.00 119 GLY A CA 1
ATOM 937 C C . GLY A 1 119 ? 0.740 5.531 -24.736 1.00 87.00 119 GLY A C 1
ATOM 938 O O . GLY A 1 119 ? 1.307 6.592 -24.975 1.00 87.00 119 GLY A O 1
ATOM 939 N N . ASP A 1 120 ? 0.208 4.767 -25.693 1.00 85.38 120 ASP A N 1
ATOM 940 C CA . ASP A 1 120 ? 0.291 5.048 -27.137 1.00 85.38 120 ASP A CA 1
ATOM 941 C C . ASP A 1 120 ? -0.707 6.118 -27.628 1.00 85.38 120 ASP A C 1
ATOM 943 O O . ASP A 1 120 ? -0.867 6.344 -28.829 1.00 85.38 120 ASP A O 1
ATOM 947 N N . THR A 1 121 ? -1.407 6.795 -26.715 1.00 79.00 121 THR A N 1
ATOM 948 C CA . THR A 1 121 ? -2.367 7.855 -27.057 1.00 79.00 121 THR A CA 1
ATOM 949 C C . THR A 1 121 ? -1.744 9.249 -26.929 1.00 79.00 121 THR A C 1
ATOM 951 O O . THR A 1 121 ? -0.978 9.514 -26.005 1.00 79.00 121 THR A O 1
ATOM 954 N N . GLU A 1 122 ? -2.122 10.172 -27.822 1.00 60.59 122 GLU A N 1
ATOM 955 C CA . GLU A 1 122 ? -1.546 11.530 -27.959 1.00 60.59 122 GLU A CA 1
ATOM 956 C C . GLU A 1 122 ? -1.568 12.367 -26.658 1.00 60.59 122 GLU A C 1
ATOM 958 O O . GLU A 1 122 ? -0.708 13.218 -26.450 1.00 60.59 122 GLU A O 1
ATOM 963 N N . TRP A 1 123 ? -2.503 12.077 -25.744 1.00 62.34 123 TRP A N 1
ATOM 964 C CA . TRP A 1 123 ? -2.676 12.769 -24.456 1.00 62.34 123 TRP A CA 1
ATOM 965 C C . TRP A 1 123 ? -2.540 11.845 -23.233 1.00 62.34 123 TRP A C 1
ATOM 967 O O . TRP A 1 123 ? -2.618 12.306 -22.095 1.00 62.34 123 TRP A O 1
ATOM 977 N N . GLY A 1 124 ? -2.346 10.537 -23.433 1.00 63.44 124 GLY A N 1
ATOM 978 C CA . GLY A 1 124 ? -2.415 9.541 -22.357 1.00 63.44 124 GLY A CA 1
ATOM 979 C C . GLY A 1 124 ? -1.103 9.284 -21.636 1.00 63.44 124 GLY A C 1
ATOM 980 O O . GLY A 1 124 ? -1.054 8.488 -20.699 1.00 63.44 124 GLY A O 1
ATOM 981 N N . CYS A 1 125 ? -0.024 9.947 -22.033 1.00 75.25 125 CYS A N 1
ATOM 982 C CA . CYS A 1 125 ? 1.269 9.541 -21.525 1.00 75.25 125 CYS A CA 1
ATOM 983 C C . CYS A 1 125 ? 1.566 9.977 -20.070 1.00 75.25 125 CYS A C 1
ATOM 985 O O . CYS A 1 125 ? 2.489 9.492 -19.414 1.00 75.25 125 CYS A O 1
ATOM 987 N N . SER A 1 126 ? 0.745 10.858 -19.502 1.00 71.38 126 SER A N 1
ATOM 988 C CA . SER A 1 126 ? 0.874 11.213 -18.092 1.00 71.38 126 SER A CA 1
ATOM 989 C C . SER A 1 126 ? 0.241 10.155 -17.185 1.00 71.38 126 SER A C 1
ATOM 991 O O . SER A 1 126 ? -0.931 9.803 -17.345 1.00 71.38 126 SER A O 1
ATOM 993 N N . SER A 1 127 ? 0.965 9.758 -16.134 1.00 62.41 127 SER A N 1
ATOM 994 C CA . SER A 1 127 ? 0.416 8.987 -15.009 1.00 62.41 127 SER A CA 1
ATOM 995 C C . SER A 1 127 ? -0.764 9.667 -14.314 1.00 62.41 127 SER A C 1
ATOM 997 O O . SER A 1 127 ? -1.575 8.988 -13.693 1.00 62.41 127 SER A O 1
ATOM 999 N N . ALA A 1 128 ? -0.926 10.985 -14.462 1.00 66.38 128 ALA A N 1
ATOM 1000 C CA . ALA A 1 128 ? -2.104 11.694 -13.976 1.00 66.38 128 ALA A CA 1
ATOM 1001 C C . ALA A 1 128 ? -3.343 11.460 -14.855 1.00 66.38 128 ALA A C 1
ATOM 1003 O O . ALA A 1 128 ? -4.454 11.417 -14.335 1.00 66.38 128 ALA A O 1
ATOM 1004 N N . SER A 1 129 ? -3.165 11.310 -16.173 1.00 66.06 129 SER A N 1
ATOM 1005 C CA . SER A 1 129 ? -4.275 11.124 -17.125 1.00 66.06 129 SER A CA 1
ATOM 1006 C C . SER A 1 129 ? -4.725 9.666 -17.216 1.00 66.06 129 SER A C 1
ATOM 1008 O O . SER A 1 129 ? -5.901 9.401 -17.437 1.00 66.06 129 SER A O 1
ATOM 1010 N N . ASN A 1 130 ? -3.808 8.726 -16.973 1.00 76.31 130 ASN A N 1
ATOM 1011 C CA . ASN A 1 130 ? -4.067 7.286 -16.934 1.00 76.31 130 ASN A CA 1
ATOM 1012 C C . ASN A 1 130 ? -3.796 6.695 -15.545 1.00 76.31 130 ASN A C 1
ATOM 1014 O O . ASN A 1 130 ? -3.245 5.602 -15.409 1.00 76.31 130 ASN A O 1
ATOM 1018 N N . HIS A 1 131 ? -4.189 7.428 -14.501 1.00 75.06 131 HIS A N 1
ATOM 1019 C CA . HIS A 1 131 ? -3.946 7.038 -13.114 1.00 75.06 131 HIS A CA 1
ATOM 1020 C C . HIS A 1 131 ? -4.483 5.635 -12.801 1.00 75.06 131 HIS A C 1
ATOM 1022 O O . HIS A 1 131 ? -3.748 4.780 -12.318 1.00 75.06 131 HIS A O 1
ATOM 1028 N N . GLU A 1 132 ? -5.730 5.356 -13.178 1.00 75.94 132 GLU A N 1
ATOM 1029 C CA . GLU A 1 132 ? -6.352 4.039 -12.991 1.00 75.94 132 GLU A CA 1
ATOM 1030 C C . GLU A 1 132 ? -5.614 2.902 -13.712 1.00 75.94 132 GLU A C 1
ATOM 1032 O O . GLU A 1 132 ? -5.719 1.754 -13.298 1.00 75.94 132 GLU A O 1
ATOM 1037 N N . VAL A 1 133 ? -4.859 3.190 -14.775 1.00 85.12 133 VAL A N 1
ATOM 1038 C CA . VAL A 1 133 ? -4.109 2.165 -15.511 1.00 85.12 133 VAL A CA 1
ATOM 1039 C C . VAL A 1 133 ? -2.741 1.959 -14.873 1.00 85.12 133 VAL A C 1
ATOM 1041 O O . VAL A 1 133 ? -2.416 0.848 -14.460 1.00 85.12 133 VAL A O 1
ATOM 1044 N N . PHE A 1 134 ? -1.945 3.023 -14.753 1.00 88.25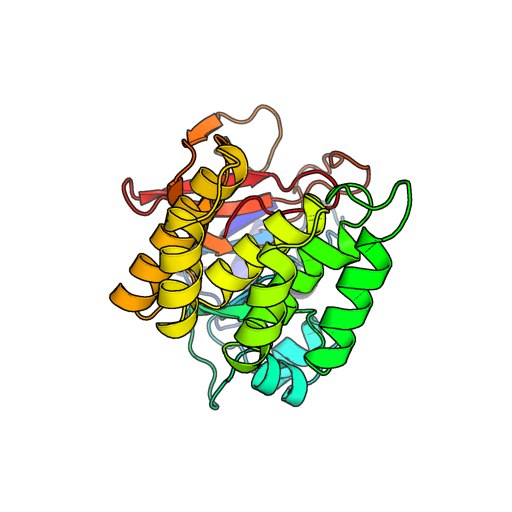 134 PHE A N 1
ATOM 1045 C CA . PHE A 1 134 ? -0.548 2.898 -14.336 1.00 88.25 134 PHE A CA 1
ATOM 1046 C C . PHE A 1 134 ? -0.399 2.774 -12.817 1.00 88.25 134 PHE A C 1
ATOM 1048 O O . PHE A 1 134 ? 0.292 1.878 -12.338 1.00 88.25 134 PHE A O 1
ATOM 1055 N N . TYR A 1 135 ? -1.093 3.609 -12.038 1.00 86.50 135 TYR A N 1
ATOM 1056 C CA . TYR A 1 135 ? -0.989 3.556 -10.579 1.00 86.50 135 TYR A CA 1
ATOM 1057 C C . TYR A 1 135 ? -1.655 2.296 -10.026 1.00 86.50 135 TYR A C 1
ATOM 1059 O O . TYR A 1 135 ? -0.995 1.506 -9.351 1.00 86.50 135 TYR A O 1
ATOM 1067 N N . ARG A 1 136 ? -2.930 2.045 -10.358 1.00 88.25 136 ARG A N 1
ATOM 1068 C CA . ARG A 1 136 ? -3.618 0.833 -9.882 1.00 88.25 136 ARG A CA 1
ATOM 1069 C C . ARG A 1 136 ? -2.974 -0.437 -10.441 1.00 88.25 136 ARG A C 1
ATOM 1071 O O . ARG A 1 136 ? -2.780 -1.392 -9.692 1.00 88.25 136 ARG A O 1
ATOM 1078 N N . GLY A 1 137 ? -2.577 -0.425 -11.715 1.00 92.62 137 GLY A N 1
ATOM 1079 C CA . GLY A 1 137 ? -1.879 -1.547 -12.338 1.00 92.62 137 GLY A CA 1
ATOM 1080 C C . GLY A 1 137 ? -0.529 -1.859 -11.686 1.00 92.62 137 GLY A C 1
ATOM 1081 O O . GLY A 1 137 ? -0.127 -3.016 -11.685 1.00 92.62 137 GLY A O 1
ATOM 1082 N N . SER A 1 138 ? 0.158 -0.885 -11.069 1.00 94.31 138 SER A N 1
ATOM 1083 C CA . SER A 1 138 ? 1.420 -1.150 -10.355 1.00 94.31 138 SER A CA 1
ATOM 1084 C C . SER A 1 138 ? 1.238 -2.123 -9.179 1.00 94.31 138 SER A C 1
ATOM 1086 O O . SER A 1 138 ? 2.100 -2.967 -8.934 1.00 94.31 138 SER A O 1
ATOM 1088 N N . TYR A 1 139 ? 0.091 -2.072 -8.494 1.00 95.00 139 TYR A N 1
ATOM 1089 C CA . TYR A 1 139 ? -0.276 -3.019 -7.433 1.00 95.00 139 TYR A CA 1
ATOM 1090 C C . TYR A 1 139 ? -0.716 -4.374 -7.987 1.00 95.00 139 TYR A C 1
ATOM 1092 O O . TYR A 1 139 ? -0.553 -5.408 -7.344 1.00 95.00 139 TYR A O 1
ATOM 1100 N N . GLU A 1 140 ? -1.268 -4.389 -9.195 1.00 95.69 140 GLU A N 1
ATOM 1101 C CA . GLU A 1 140 ? -1.577 -5.635 -9.883 1.00 95.69 140 GLU A CA 1
ATOM 1102 C C . GLU A 1 140 ? -0.298 -6.367 -10.304 1.00 95.69 140 GLU A C 1
ATOM 1104 O O . GLU A 1 140 ? -0.179 -7.570 -10.082 1.00 95.69 140 GLU A O 1
ATOM 1109 N N . TRP A 1 141 ? 0.707 -5.633 -10.793 1.00 97.19 141 TRP A N 1
ATOM 1110 C CA . TRP A 1 141 ? 2.046 -6.167 -11.030 1.00 97.19 141 TRP A CA 1
ATOM 1111 C C . TRP A 1 141 ? 2.690 -6.719 -9.756 1.00 97.19 141 TRP A C 1
ATOM 1113 O O . TRP A 1 141 ? 3.305 -7.784 -9.802 1.00 97.19 141 TRP A O 1
ATOM 1123 N N . GLU A 1 142 ? 2.509 -6.054 -8.609 1.00 96.69 142 GLU A N 1
ATOM 1124 C CA . GLU A 1 142 ? 2.939 -6.591 -7.313 1.00 96.69 142 GLU A CA 1
ATOM 1125 C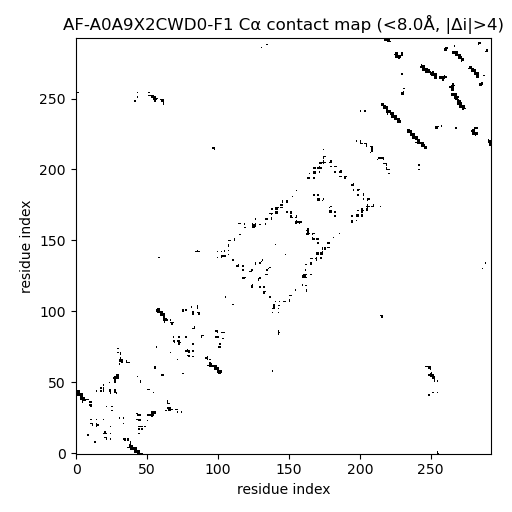 C . GLU A 1 142 ? 2.306 -7.955 -7.018 1.00 96.69 142 GLU A C 1
ATOM 1127 O O . GLU A 1 142 ? 3.002 -8.874 -6.576 1.00 96.69 142 GLU A O 1
ATOM 1132 N N . ALA A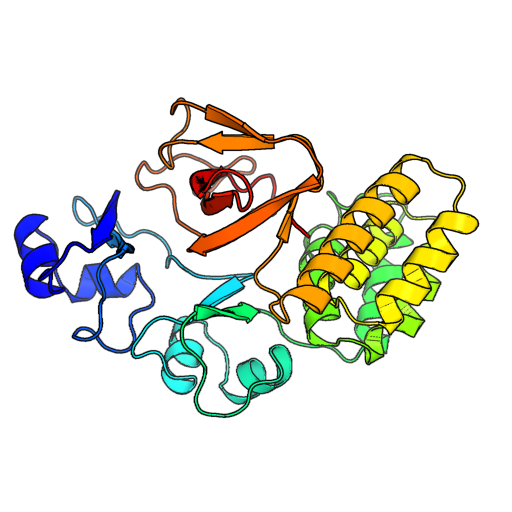 1 143 ? 1.004 -8.081 -7.279 1.00 95.94 143 ALA A N 1
ATOM 1133 C CA . ALA A 1 143 ? 0.249 -9.305 -7.061 1.00 95.94 143 ALA A CA 1
ATOM 1134 C C . ALA A 1 143 ? 0.698 -10.430 -8.019 1.00 95.94 143 ALA A C 1
ATOM 1136 O O . ALA A 1 143 ? 0.874 -11.574 -7.593 1.00 95.94 143 ALA A O 1
ATOM 1137 N N . ILE A 1 144 ? 0.941 -10.096 -9.292 1.00 96.69 144 ILE A N 1
ATOM 1138 C CA . ILE A 1 144 ? 1.472 -11.005 -10.321 1.00 96.69 144 ILE A CA 1
ATOM 1139 C C . ILE A 1 144 ? 2.881 -11.506 -9.955 1.00 96.69 144 ILE A C 1
ATOM 1141 O O . ILE A 1 144 ? 3.222 -12.665 -10.207 1.00 96.69 144 ILE A O 1
ATOM 1145 N N . GLY A 1 145 ? 3.715 -10.651 -9.362 1.00 96.44 145 GLY A N 1
ATOM 1146 C CA . GLY A 1 145 ? 5.072 -11.002 -8.950 1.00 96.44 145 GLY A CA 1
ATOM 1147 C C . GLY A 1 145 ? 6.024 -11.228 -10.130 1.00 96.44 145 GLY A C 1
ATOM 1148 O O . GLY A 1 145 ? 5.950 -10.555 -11.159 1.00 96.44 145 GLY A O 1
ATOM 1149 N N . ASP A 1 146 ? 6.937 -12.195 -9.992 1.00 97.50 146 ASP A N 1
ATOM 1150 C CA . ASP A 1 146 ? 8.036 -12.419 -10.946 1.00 97.50 146 ASP A CA 1
ATOM 1151 C C . ASP A 1 146 ? 7.583 -12.712 -12.384 1.00 97.50 146 ASP A C 1
ATOM 1153 O O . ASP A 1 146 ? 8.304 -12.401 -13.333 1.00 97.50 146 ASP A O 1
ATOM 1157 N N . ALA A 1 147 ? 6.373 -13.247 -12.566 1.00 97.44 147 ALA A N 1
ATOM 1158 C CA . ALA A 1 147 ? 5.797 -13.491 -13.887 1.00 97.44 147 ALA A CA 1
ATOM 1159 C C . ALA A 1 147 ? 5.567 -12.198 -14.698 1.00 97.44 147 ALA A C 1
ATOM 1161 O O . ALA A 1 147 ? 5.481 -12.252 -15.925 1.00 97.44 147 ALA A O 1
ATOM 1162 N N . GLY A 1 148 ? 5.490 -11.040 -14.034 1.00 98.06 148 GLY A N 1
ATOM 1163 C CA . GLY A 1 148 ? 5.333 -9.732 -14.670 1.00 98.06 148 GLY A CA 1
ATOM 1164 C C . GLY A 1 148 ? 6.645 -9.096 -15.129 1.00 98.06 148 GLY A C 1
ATOM 1165 O O . GLY A 1 148 ? 6.628 -8.199 -15.968 1.00 98.06 148 GLY A O 1
ATOM 1166 N N . ILE A 1 149 ? 7.794 -9.563 -14.630 1.00 98.56 149 ILE A N 1
ATOM 1167 C CA . ILE A 1 149 ? 9.095 -8.910 -14.849 1.00 98.56 149 ILE A CA 1
ATOM 1168 C C . ILE A 1 149 ? 9.475 -8.794 -16.329 1.00 98.56 149 ILE A C 1
ATOM 1170 O O . ILE A 1 149 ? 9.926 -7.714 -16.706 1.00 98.56 149 ILE A O 1
ATOM 1174 N N . PRO A 1 150 ? 9.301 -9.822 -17.187 1.00 98.56 150 PRO A N 1
ATOM 1175 C CA . PRO A 1 150 ? 9.638 -9.691 -18.605 1.00 98.56 150 PRO A CA 1
ATOM 1176 C C . PRO A 1 150 ? 8.860 -8.566 -19.299 1.00 98.56 150 PRO A C 1
ATOM 1178 O O . PRO A 1 150 ? 9.429 -7.834 -20.101 1.00 98.56 150 PRO A O 1
ATOM 1181 N N . TYR A 1 151 ? 7.586 -8.390 -18.938 1.00 98.50 151 TYR A N 1
ATOM 1182 C CA . TYR A 1 151 ? 6.728 -7.341 -19.484 1.00 98.50 151 TYR A CA 1
ATOM 1183 C C . TYR A 1 151 ? 7.129 -5.961 -18.961 1.00 98.50 151 TYR A C 1
ATOM 1185 O O . TYR A 1 151 ? 7.282 -5.023 -19.736 1.00 98.50 151 TYR A O 1
ATOM 1193 N N . LEU A 1 152 ? 7.352 -5.841 -17.650 1.00 98.50 152 LEU A N 1
ATOM 1194 C CA . LEU A 1 152 ? 7.802 -4.594 -17.032 1.00 98.50 152 LEU A CA 1
ATOM 1195 C C . LEU A 1 152 ? 9.164 -4.147 -17.567 1.00 98.50 152 LEU A C 1
ATOM 1197 O O . LEU A 1 152 ? 9.356 -2.960 -17.801 1.00 98.50 152 LEU A O 1
ATOM 1201 N N . ALA A 1 153 ? 10.089 -5.083 -17.793 1.00 98.19 153 ALA A N 1
ATOM 1202 C CA . ALA A 1 153 ? 11.401 -4.790 -18.360 1.00 98.19 153 ALA A CA 1
ATOM 1203 C C . ALA A 1 153 ? 11.301 -4.207 -19.776 1.00 98.19 153 ALA A C 1
ATOM 1205 O O . ALA A 1 153 ? 12.052 -3.298 -20.107 1.00 98.19 153 ALA A O 1
ATOM 1206 N N . GLU A 1 154 ? 10.358 -4.682 -20.592 1.00 97.88 154 GLU A N 1
ATOM 1207 C CA . GLU A 1 154 ? 10.098 -4.094 -21.908 1.00 97.88 154 GLU A CA 1
ATOM 1208 C C . GLU A 1 154 ? 9.478 -2.692 -21.793 1.00 97.88 154 GLU A C 1
ATOM 1210 O O . GLU A 1 154 ? 9.864 -1.773 -22.513 1.00 97.88 154 GLU A O 1
ATOM 1215 N N . LEU A 1 155 ? 8.555 -2.499 -20.845 1.00 96.75 155 LEU A N 1
ATOM 1216 C CA . LEU A 1 155 ? 7.900 -1.210 -20.601 1.00 96.75 155 LEU A CA 1
ATOM 1217 C C . LEU A 1 155 ? 8.859 -0.121 -20.083 1.00 96.75 155 LEU A C 1
ATOM 1219 O O . LEU A 1 155 ? 8.571 1.062 -20.263 1.00 96.75 155 LEU A O 1
ATOM 1223 N N . LEU A 1 156 ? 10.004 -0.478 -19.490 1.00 97.06 156 LEU A N 1
ATOM 1224 C CA . LEU A 1 156 ? 11.030 0.491 -19.075 1.00 97.06 156 LEU A CA 1
ATOM 1225 C C . LEU A 1 156 ? 11.591 1.312 -20.246 1.00 97.06 156 LEU A C 1
ATOM 1227 O O . LEU A 1 156 ? 11.955 2.472 -20.057 1.00 97.06 156 LEU A O 1
ATOM 1231 N N . GLU A 1 157 ? 11.620 0.730 -21.444 1.00 94.50 157 GLU A N 1
ATOM 1232 C CA . GLU A 1 157 ? 12.135 1.364 -22.664 1.00 94.50 157 GLU A CA 1
ATOM 1233 C C . GLU A 1 157 ? 11.037 2.089 -23.460 1.00 94.50 157 GLU A C 1
ATOM 1235 O O . GLU A 1 157 ? 11.285 2.626 -24.542 1.00 94.50 157 GLU A O 1
ATOM 1240 N N . HIS A 1 158 ? 9.800 2.110 -22.951 1.00 93.62 158 HIS A N 1
ATOM 1241 C CA . HIS A 1 158 ? 8.699 2.781 -23.629 1.00 93.62 158 HIS A CA 1
ATOM 1242 C C . HIS A 1 158 ? 8.950 4.296 -23.677 1.00 93.62 158 HIS A C 1
ATOM 1244 O O . HIS A 1 158 ? 9.314 4.882 -22.658 1.00 93.62 158 HIS A O 1
ATOM 1250 N N . PRO A 1 159 ? 8.652 4.997 -24.790 1.00 91.19 159 PRO A N 1
ATOM 1251 C CA . PRO A 1 159 ? 8.782 6.458 -24.859 1.00 91.19 159 PRO A CA 1
ATOM 1252 C C . PRO A 1 159 ? 7.841 7.199 -23.904 1.00 91.19 159 PRO A C 1
ATOM 1254 O O . PRO A 1 159 ? 7.897 8.426 -23.811 1.00 91.19 159 PRO A O 1
ATOM 1257 N N . CYS A 1 160 ? 6.949 6.473 -23.224 1.00 91.12 160 CYS A N 1
ATOM 1258 C CA . CYS A 1 160 ? 5.939 7.090 -22.407 1.00 91.12 160 CYS A CA 1
ATOM 1259 C C . CYS A 1 160 ? 6.338 7.158 -20.931 1.00 91.12 160 CYS A C 1
ATOM 1261 O O . CYS A 1 160 ? 6.390 6.132 -20.258 1.00 91.12 160 CYS A O 1
ATOM 1263 N N . SER A 1 161 ? 6.504 8.375 -20.406 1.00 89.69 161 SER A N 1
ATOM 1264 C CA . SER A 1 161 ? 6.928 8.623 -19.025 1.00 89.69 161 SER A CA 1
ATOM 1265 C C . SER A 1 161 ? 6.036 7.963 -17.973 1.00 89.69 161 SER A C 1
ATOM 1267 O O . SER A 1 161 ? 6.555 7.375 -17.028 1.00 89.69 161 SER A O 1
ATOM 1269 N N . GLY A 1 162 ? 4.709 7.996 -18.138 1.00 89.50 162 GLY A N 1
ATOM 1270 C CA . GLY A 1 162 ? 3.780 7.333 -17.220 1.00 89.50 162 GLY A CA 1
ATOM 1271 C C . GLY A 1 162 ? 3.964 5.814 -17.169 1.00 89.50 162 GLY A C 1
ATOM 1272 O O . GLY A 1 162 ? 3.926 5.239 -16.082 1.00 89.50 162 GLY A O 1
ATOM 1273 N N . ILE A 1 163 ? 4.230 5.184 -18.320 1.00 93.38 163 ILE A N 1
ATOM 1274 C CA . ILE A 1 163 ? 4.533 3.749 -18.405 1.00 93.38 163 ILE A CA 1
ATOM 1275 C C . ILE A 1 163 ? 5.873 3.455 -17.741 1.00 93.38 163 ILE A C 1
ATOM 1277 O O . ILE A 1 163 ? 5.935 2.576 -16.887 1.00 93.38 163 ILE A O 1
ATOM 1281 N N . THR A 1 164 ? 6.930 4.190 -18.093 1.00 94.31 164 THR A N 1
ATOM 1282 C CA . THR A 1 164 ? 8.274 3.953 -17.553 1.00 94.31 164 THR A CA 1
ATOM 1283 C C . THR A 1 164 ? 8.293 4.109 -16.034 1.00 94.31 164 THR A C 1
ATOM 1285 O O . THR A 1 164 ? 8.768 3.221 -15.329 1.00 94.31 164 THR A O 1
ATOM 1288 N N . MET A 1 165 ? 7.715 5.194 -15.505 1.00 93.50 165 MET A N 1
ATOM 1289 C CA . MET A 1 165 ? 7.621 5.415 -14.058 1.00 93.50 165 MET A CA 1
ATOM 1290 C C . MET A 1 165 ? 6.776 4.337 -13.376 1.00 93.50 165 MET A C 1
ATOM 1292 O O . MET A 1 165 ? 7.213 3.768 -12.379 1.00 93.50 165 MET A O 1
ATOM 1296 N N . GLY A 1 166 ? 5.609 4.000 -13.936 1.00 94.38 166 GLY A N 1
ATOM 1297 C CA . GLY A 1 166 ? 4.759 2.934 -13.406 1.00 94.38 166 GLY A CA 1
ATOM 1298 C C . GLY A 1 166 ? 5.437 1.560 -13.439 1.00 94.38 166 GLY A C 1
ATOM 1299 O O . GLY A 1 166 ? 5.225 0.747 -12.540 1.00 94.38 166 GLY A O 1
ATOM 1300 N N . ALA A 1 167 ? 6.287 1.297 -14.436 1.00 97.00 167 ALA A N 1
ATOM 1301 C CA . ALA A 1 167 ? 7.038 0.054 -14.541 1.00 97.00 167 ALA A CA 1
ATOM 1302 C C . ALA A 1 167 ? 8.136 -0.034 -13.474 1.00 97.00 167 ALA A C 1
ATOM 1304 O O . ALA A 1 167 ? 8.291 -1.078 -12.836 1.00 97.00 167 ALA A O 1
ATOM 1305 N N . ILE A 1 168 ? 8.844 1.072 -13.216 1.00 97.88 168 ILE A N 1
ATOM 1306 C CA . ILE A 1 168 ? 9.788 1.178 -12.095 1.00 97.88 168 ILE A CA 1
ATOM 1307 C C . ILE A 1 168 ? 9.058 0.947 -10.765 1.00 97.88 168 ILE A C 1
ATOM 1309 O O . ILE A 1 168 ? 9.531 0.167 -9.935 1.00 97.88 168 ILE A O 1
ATOM 1313 N N . GLU A 1 169 ? 7.887 1.568 -10.586 1.00 96.38 169 GLU A N 1
ATOM 1314 C CA . GLU A 1 169 ? 7.053 1.380 -9.397 1.00 96.38 169 GLU A CA 1
ATOM 1315 C C . GLU A 1 169 ? 6.634 -0.083 -9.214 1.00 96.38 169 GLU A C 1
ATOM 1317 O O . GLU A 1 169 ? 6.863 -0.665 -8.154 1.00 96.38 169 GLU A O 1
ATOM 1322 N N . GLY A 1 170 ? 6.103 -0.719 -10.261 1.00 97.12 170 GLY A N 1
ATOM 1323 C CA . GLY A 1 170 ? 5.725 -2.133 -10.241 1.00 97.12 170 GLY A CA 1
ATOM 1324 C C . GLY A 1 170 ? 6.893 -3.053 -9.869 1.00 97.12 170 GLY A C 1
ATOM 1325 O O . GLY A 1 170 ? 6.749 -3.920 -9.005 1.00 97.12 170 GLY A O 1
ATOM 1326 N N . LEU A 1 171 ? 8.081 -2.834 -10.446 1.00 98.56 171 LEU A N 1
ATOM 1327 C CA . LEU A 1 171 ? 9.288 -3.610 -10.126 1.00 98.56 171 LEU A CA 1
ATOM 1328 C C . LEU A 1 171 ? 9.722 -3.441 -8.658 1.00 98.56 171 LEU A C 1
ATOM 1330 O O . LEU A 1 171 ? 10.101 -4.427 -8.010 1.00 98.56 171 LEU A O 1
ATOM 1334 N N . GLY A 1 172 ? 9.642 -2.222 -8.117 1.00 98.12 172 GLY A N 1
ATOM 1335 C CA . GLY A 1 172 ? 9.928 -1.961 -6.704 1.00 98.12 172 GLY A CA 1
ATOM 1336 C C . GLY A 1 172 ? 8.907 -2.595 -5.758 1.00 98.12 172 GLY A C 1
ATOM 1337 O O . GLY A 1 172 ? 9.300 -3.169 -4.740 1.00 98.12 172 GLY A O 1
ATOM 1338 N N . ARG A 1 173 ? 7.616 -2.601 -6.118 1.00 96.94 173 ARG A N 1
ATOM 1339 C CA . ARG A 1 173 ? 6.557 -3.257 -5.329 1.00 96.94 173 ARG A CA 1
ATOM 1340 C C . ARG A 1 173 ? 6.683 -4.784 -5.311 1.00 96.94 173 ARG A C 1
ATOM 1342 O O . ARG A 1 173 ? 6.529 -5.400 -4.253 1.00 96.94 173 ARG A O 1
ATOM 1349 N N . ILE A 1 174 ? 7.032 -5.412 -6.439 1.00 97.56 174 ILE A N 1
ATOM 1350 C CA . ILE A 1 174 ? 7.274 -6.867 -6.503 1.00 97.56 174 ILE A CA 1
ATOM 1351 C C . ILE A 1 174 ? 8.382 -7.279 -5.518 1.00 97.56 174 ILE A C 1
ATOM 1353 O O . ILE A 1 174 ? 8.197 -8.240 -4.766 1.00 97.56 174 ILE A O 1
ATOM 1357 N N . ALA A 1 175 ? 9.491 -6.528 -5.497 1.00 97.75 175 ALA A N 1
ATOM 1358 C CA . ALA A 1 175 ? 10.638 -6.701 -4.598 1.00 97.75 175 ALA A CA 1
ATOM 1359 C C . ALA A 1 175 ? 11.237 -8.106 -4.491 1.00 97.75 175 ALA A C 1
ATOM 1361 O O . ALA A 1 175 ? 11.537 -8.599 -3.402 1.00 97.75 175 ALA A O 1
ATOM 1362 N N . SER A 1 176 ? 11.496 -8.727 -5.637 1.00 97.31 176 SER A N 1
ATOM 1363 C CA . SER A 1 176 ? 12.245 -9.977 -5.712 1.00 97.31 176 SER A CA 1
ATOM 1364 C C . SER A 1 176 ? 13.714 -9.743 -6.064 1.00 97.31 176 SER A C 1
ATOM 1366 O O . SER A 1 176 ? 14.135 -8.655 -6.462 1.00 97.31 176 SER A O 1
ATOM 1368 N N . SER A 1 177 ? 14.531 -10.791 -5.958 1.00 98.19 177 SER A N 1
ATOM 1369 C CA . SER A 1 177 ? 15.912 -10.741 -6.450 1.00 98.19 177 SER A CA 1
ATOM 1370 C C . SER A 1 177 ? 15.982 -10.536 -7.966 1.00 98.19 177 SER A C 1
ATOM 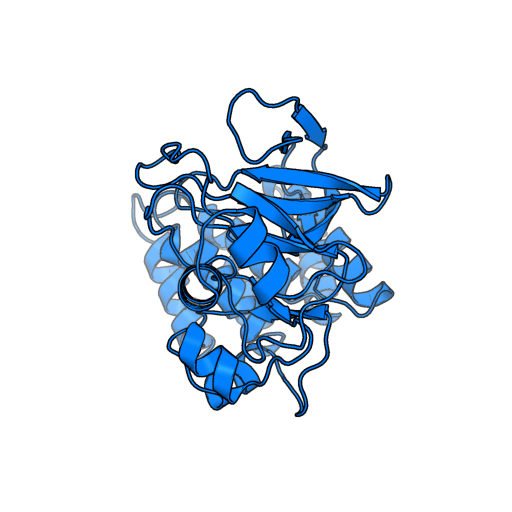1372 O O . SER A 1 177 ? 16.981 -10.025 -8.467 1.00 98.19 177 SER A O 1
ATOM 1374 N N . ASN A 1 178 ? 14.937 -10.915 -8.708 1.00 98.50 178 ASN A N 1
ATOM 1375 C CA . ASN A 1 178 ? 14.874 -10.696 -10.148 1.00 98.50 178 ASN A CA 1
ATOM 1376 C C . ASN A 1 178 ? 14.554 -9.233 -10.470 1.00 98.50 178 ASN A C 1
ATOM 1378 O O . ASN A 1 178 ? 15.227 -8.662 -11.324 1.00 98.50 178 ASN A O 1
ATOM 1382 N N . THR A 1 179 ? 13.641 -8.581 -9.736 1.00 98.31 179 THR A N 1
ATOM 1383 C CA . THR A 1 179 ? 13.406 -7.140 -9.937 1.00 98.31 179 THR A CA 1
ATOM 1384 C C . THR A 1 179 ? 14.605 -6.292 -9.550 1.00 98.31 179 THR A C 1
ATOM 1386 O O . THR A 1 179 ? 14.923 -5.340 -10.261 1.00 98.31 179 THR A O 1
ATOM 1389 N N . GLN A 1 180 ? 15.334 -6.676 -8.497 1.00 98.62 180 GLN A N 1
ATOM 1390 C CA . GLN A 1 180 ? 16.600 -6.035 -8.144 1.00 98.62 180 GLN A CA 1
ATOM 1391 C C . GLN A 1 180 ? 17.595 -6.079 -9.309 1.00 98.62 180 GLN A C 1
ATOM 1393 O O . GLN A 1 180 ? 18.191 -5.056 -9.641 1.00 98.62 180 GLN A O 1
ATOM 1398 N N . LYS A 1 181 ? 17.775 -7.244 -9.948 1.00 98.62 181 LYS A N 1
ATOM 1399 C CA . LYS A 1 181 ? 18.674 -7.386 -11.104 1.00 98.62 181 LYS A CA 1
ATOM 1400 C C . LYS A 1 181 ? 18.222 -6.506 -12.268 1.00 98.62 181 LYS A C 1
ATOM 1402 O O . LYS A 1 181 ? 19.048 -5.782 -12.817 1.00 98.62 181 LYS A O 1
ATOM 1407 N N . THR A 1 182 ? 16.929 -6.531 -12.597 1.00 98.62 182 THR A N 1
ATOM 1408 C CA . THR A 1 182 ? 16.346 -5.726 -13.680 1.00 98.62 182 THR A CA 1
ATOM 1409 C C . THR A 1 182 ? 16.571 -4.230 -13.460 1.00 98.62 182 THR A C 1
ATOM 1411 O O . THR A 1 182 ? 17.123 -3.567 -14.333 1.00 98.62 182 THR A O 1
ATOM 1414 N N . LEU A 1 183 ? 16.227 -3.695 -12.283 1.00 98.38 183 LEU A N 1
ATOM 1415 C CA . LEU A 1 183 ? 16.418 -2.269 -11.995 1.00 98.38 183 LEU A CA 1
ATOM 1416 C C . LEU A 1 183 ? 17.896 -1.881 -11.869 1.00 98.38 183 LEU A C 1
ATOM 1418 O O . LEU A 1 183 ? 18.269 -0.786 -12.277 1.00 98.38 183 LEU A O 1
ATOM 1422 N N . THR A 1 184 ? 18.756 -2.769 -11.358 1.00 98.56 184 THR A N 1
ATOM 1423 C CA . THR A 1 184 ? 20.208 -2.516 -11.318 1.00 98.56 184 THR A CA 1
ATOM 1424 C C . THR A 1 184 ? 20.775 -2.346 -12.726 1.00 98.56 184 THR A C 1
ATOM 1426 O O . THR A 1 184 ? 21.565 -1.433 -12.953 1.00 98.56 184 THR A O 1
ATOM 1429 N N . ALA A 1 185 ? 20.361 -3.197 -13.670 1.00 98.19 185 ALA A N 1
ATOM 1430 C CA . ALA A 1 185 ? 20.757 -3.077 -15.069 1.00 98.19 185 ALA A CA 1
ATOM 1431 C C . ALA A 1 185 ? 20.204 -1.788 -15.697 1.00 98.19 185 ALA A C 1
ATOM 1433 O O . ALA A 1 185 ? 20.957 -1.042 -16.314 1.00 98.19 185 ALA A O 1
ATOM 1434 N N . TYR A 1 186 ? 18.925 -1.479 -15.461 1.00 98.25 186 TYR A N 1
ATOM 1435 C CA . TYR A 1 186 ? 18.290 -0.264 -15.977 1.00 98.25 186 TYR A CA 1
ATOM 1436 C C . TYR A 1 186 ? 18.987 1.020 -15.505 1.00 98.25 186 TYR A C 1
ATOM 1438 O O . TYR A 1 186 ? 19.253 1.907 -16.306 1.00 98.25 186 TYR A O 1
ATOM 1446 N N . VAL A 1 187 ? 19.371 1.113 -14.227 1.00 98.00 187 VAL A N 1
ATOM 1447 C CA . VAL A 1 187 ? 20.103 2.277 -13.684 1.00 98.00 187 VAL A CA 1
ATOM 1448 C C . VAL A 1 187 ? 21.450 2.511 -14.385 1.00 98.00 187 VAL A C 1
ATOM 1450 O O . VAL A 1 187 ? 21.938 3.639 -14.392 1.00 98.00 187 VAL A O 1
ATOM 1453 N N . GLN A 1 188 ? 22.062 1.477 -14.970 1.00 96.81 188 GLN A N 1
ATOM 1454 C CA . GLN A 1 188 ? 23.327 1.602 -15.703 1.00 96.81 188 GLN A CA 1
ATOM 1455 C C . GLN A 1 188 ? 23.143 2.102 -17.141 1.00 96.81 188 GLN A C 1
ATOM 1457 O O . GLN A 1 188 ? 24.085 2.656 -17.705 1.00 96.81 188 GLN A O 1
ATOM 1462 N N . THR A 1 189 ? 21.970 1.884 -17.739 1.00 95.75 189 THR A N 1
ATOM 1463 C CA . THR A 1 189 ? 21.694 2.186 -19.153 1.00 95.75 189 THR A CA 1
ATOM 1464 C C . THR A 1 189 ? 20.771 3.384 -19.350 1.00 95.75 189 THR A C 1
ATOM 1466 O O . THR A 1 189 ? 20.795 4.001 -20.415 1.00 95.75 189 THR A O 1
ATOM 1469 N N . ALA A 1 190 ? 19.956 3.717 -18.349 1.00 95.12 190 ALA A N 1
ATOM 1470 C CA . ALA A 1 190 ? 19.038 4.842 -18.393 1.00 95.12 190 ALA A CA 1
ATOM 1471 C C . ALA A 1 190 ? 19.793 6.178 -18.442 1.00 95.12 190 ALA A C 1
ATOM 1473 O O . ALA A 1 190 ? 20.808 6.366 -17.774 1.00 95.12 190 ALA A O 1
ATOM 1474 N N . ASN A 1 191 ? 19.251 7.125 -19.210 1.00 94.25 191 ASN A N 1
ATOM 1475 C CA . ASN A 1 191 ? 19.845 8.452 -19.402 1.00 94.25 191 ASN A CA 1
ATOM 1476 C C . ASN A 1 191 ? 19.030 9.586 -18.762 1.00 94.25 191 ASN A C 1
ATOM 1478 O O . ASN A 1 191 ? 19.533 10.700 -18.651 1.00 94.25 191 ASN A O 1
ATOM 1482 N N . GLU A 1 192 ? 17.787 9.322 -18.349 1.00 96.31 192 GLU A N 1
ATOM 1483 C CA . GLU A 1 192 ? 16.888 10.321 -17.765 1.00 96.31 192 GLU A CA 1
ATOM 1484 C C . GLU A 1 192 ? 17.048 10.358 -16.232 1.00 96.31 192 GLU A C 1
ATOM 1486 O O . GLU A 1 192 ? 16.688 9.378 -15.565 1.00 96.31 192 GLU A O 1
ATOM 1491 N N . PRO A 1 193 ? 17.560 11.458 -15.639 1.00 96.44 193 PRO A N 1
ATOM 1492 C CA . PRO A 1 193 ? 17.833 11.535 -14.203 1.00 96.44 193 PRO A CA 1
ATOM 1493 C C . PRO A 1 193 ? 16.619 11.235 -13.324 1.00 96.44 193 PRO A C 1
ATOM 1495 O O . PRO A 1 193 ? 16.762 10.572 -12.297 1.00 96.44 193 PRO A O 1
ATOM 1498 N N . LEU A 1 194 ? 15.420 11.655 -13.745 1.00 94.38 194 LEU A N 1
ATOM 1499 C CA . LEU A 1 194 ? 14.181 11.383 -13.014 1.00 94.38 194 LEU A CA 1
ATOM 1500 C C . LEU A 1 194 ? 13.929 9.875 -12.846 1.00 94.38 194 LEU A C 1
ATOM 1502 O O . LEU A 1 194 ? 13.573 9.421 -11.757 1.00 94.38 194 LEU A O 1
ATOM 1506 N N . TYR A 1 195 ? 14.127 9.091 -13.908 1.00 96.25 195 TYR A N 1
ATOM 1507 C CA . TYR A 1 195 ? 13.894 7.644 -13.886 1.00 96.25 195 TYR A CA 1
ATOM 1508 C C . TYR A 1 195 ? 14.985 6.912 -13.113 1.00 96.25 195 TYR A C 1
ATOM 1510 O O . TYR A 1 195 ? 14.688 5.978 -12.371 1.00 96.25 195 TYR A O 1
ATOM 1518 N N . ILE A 1 196 ? 16.236 7.366 -13.232 1.00 97.88 196 ILE A N 1
ATOM 1519 C CA . ILE A 1 196 ? 17.359 6.833 -12.453 1.00 97.88 196 ILE A CA 1
ATOM 1520 C C . ILE A 1 196 ? 17.099 7.027 -10.954 1.00 97.88 196 ILE A C 1
ATOM 1522 O O . ILE A 1 196 ? 17.279 6.095 -10.169 1.00 97.88 196 ILE A O 1
ATOM 1526 N N . ASP A 1 197 ? 16.650 8.215 -10.551 1.00 97.31 197 ASP A N 1
ATOM 1527 C CA . ASP A 1 197 ? 16.353 8.520 -9.154 1.00 97.31 197 ASP A CA 1
ATOM 1528 C C . ASP A 1 197 ? 15.181 7.693 -8.617 1.00 97.31 197 ASP A C 1
ATOM 1530 O O . ASP A 1 197 ? 15.283 7.133 -7.525 1.00 97.31 197 ASP A O 1
ATOM 1534 N N . LEU A 1 198 ? 14.094 7.553 -9.384 1.00 97.38 198 LEU A N 1
ATOM 1535 C CA . LEU A 1 198 ? 12.967 6.701 -8.995 1.00 97.38 198 LEU A CA 1
ATOM 1536 C C . LEU A 1 198 ? 13.384 5.224 -8.896 1.00 97.38 198 LEU A C 1
ATOM 1538 O O . LEU A 1 198 ? 13.018 4.541 -7.941 1.00 97.38 198 LEU A O 1
ATOM 1542 N N . ALA A 1 199 ? 14.200 4.736 -9.835 1.00 98.31 199 ALA A N 1
ATOM 1543 C CA . ALA A 1 199 ? 14.708 3.366 -9.823 1.00 98.31 199 ALA A CA 1
ATOM 1544 C C . ALA A 1 199 ? 15.627 3.093 -8.624 1.00 98.31 199 ALA A C 1
ATOM 1546 O O . ALA A 1 199 ? 15.609 1.989 -8.080 1.00 98.31 199 ALA A O 1
ATOM 1547 N N . ARG A 1 200 ? 16.389 4.090 -8.160 1.00 98.25 200 ARG A N 1
ATOM 1548 C CA . ARG A 1 200 ? 17.186 3.985 -6.927 1.00 98.25 200 ARG A CA 1
ATOM 1549 C C . ARG A 1 200 ? 16.311 3.870 -5.681 1.00 98.25 200 ARG A C 1
ATOM 1551 O O . ARG A 1 200 ? 16.586 3.008 -4.854 1.00 98.25 200 ARG A O 1
ATOM 1558 N N . VAL A 1 201 ? 15.246 4.668 -5.578 1.00 98.31 201 VAL A N 1
ATOM 1559 C CA . VAL A 1 201 ? 14.267 4.556 -4.478 1.00 98.31 201 VAL A CA 1
ATOM 1560 C C . VAL A 1 201 ? 13.578 3.187 -4.505 1.00 98.31 201 VAL A C 1
ATOM 1562 O O . VAL A 1 201 ? 13.444 2.528 -3.476 1.00 98.31 201 VAL A O 1
ATOM 1565 N N . ALA A 1 202 ? 13.207 2.705 -5.694 1.00 98.50 202 ALA A N 1
ATOM 1566 C CA . ALA A 1 202 ? 12.661 1.364 -5.857 1.00 98.50 202 ALA A CA 1
ATOM 1567 C C . ALA A 1 202 ? 13.653 0.285 -5.399 1.00 98.50 202 ALA A C 1
ATOM 1569 O O . ALA A 1 202 ? 13.278 -0.597 -4.632 1.00 98.50 202 ALA A O 1
ATOM 1570 N N . LEU A 1 203 ? 14.926 0.370 -5.799 1.00 98.69 203 LEU A N 1
ATOM 1571 C CA . LEU A 1 203 ? 15.978 -0.549 -5.351 1.00 98.69 203 LEU A CA 1
ATOM 1572 C C . LEU A 1 203 ? 16.164 -0.532 -3.831 1.00 98.69 203 LEU A C 1
ATOM 1574 O O . LEU A 1 203 ? 16.306 -1.599 -3.237 1.00 98.69 203 LEU A O 1
ATOM 1578 N N . GLU A 1 204 ? 16.129 0.641 -3.199 1.00 98.38 204 GLU A N 1
ATOM 1579 C CA . GLU A 1 204 ? 16.186 0.768 -1.742 1.00 98.38 204 GLU A CA 1
ATOM 1580 C C . GLU A 1 204 ? 15.057 -0.025 -1.076 1.00 98.38 204 GLU A C 1
ATOM 1582 O O . GLU A 1 204 ? 15.313 -0.869 -0.212 1.00 98.38 204 GLU A O 1
ATOM 1587 N N . ARG A 1 205 ? 13.820 0.153 -1.552 1.00 98.25 205 ARG A N 1
ATOM 1588 C CA . ARG A 1 205 ? 12.678 -0.612 -1.048 1.00 98.25 205 ARG A CA 1
ATOM 1589 C C . ARG A 1 205 ? 12.859 -2.115 -1.242 1.00 98.25 205 ARG A C 1
ATOM 1591 O O . ARG A 1 205 ? 12.612 -2.884 -0.314 1.00 98.25 205 ARG A O 1
ATOM 1598 N N . ILE A 1 206 ? 13.333 -2.548 -2.412 1.00 98.62 206 ILE A N 1
ATOM 1599 C CA . ILE A 1 206 ? 13.594 -3.969 -2.686 1.00 98.62 206 ILE A CA 1
ATOM 1600 C C . ILE A 1 206 ? 14.583 -4.546 -1.665 1.00 98.62 206 ILE A C 1
ATOM 1602 O O . ILE A 1 206 ? 14.337 -5.617 -1.106 1.00 98.62 206 ILE A O 1
ATOM 1606 N N . LEU A 1 207 ? 15.679 -3.836 -1.387 1.00 98.38 207 LEU A N 1
ATOM 1607 C CA . LEU A 1 207 ? 16.689 -4.273 -0.423 1.00 98.38 207 LEU A CA 1
ATOM 1608 C C . LEU A 1 207 ? 16.110 -4.390 0.991 1.00 98.38 207 LEU A C 1
ATOM 1610 O O . LEU A 1 207 ? 16.347 -5.395 1.661 1.00 98.38 207 LEU A O 1
ATOM 1614 N N . ILE A 1 208 ? 15.310 -3.414 1.427 1.00 98.00 208 ILE A N 1
ATOM 1615 C CA . ILE A 1 208 ? 14.668 -3.434 2.749 1.00 98.00 208 ILE A CA 1
ATOM 1616 C C . ILE A 1 208 ? 13.712 -4.622 2.867 1.00 98.00 208 ILE A C 1
ATOM 1618 O O . ILE A 1 208 ? 13.755 -5.360 3.855 1.00 98.00 208 ILE A O 1
ATOM 1622 N N . VAL A 1 209 ? 12.873 -4.858 1.857 1.00 97.38 209 VAL A N 1
ATOM 1623 C CA . VAL A 1 209 ? 11.931 -5.985 1.849 1.00 97.38 209 VAL A CA 1
ATOM 1624 C C . VAL A 1 209 ? 12.668 -7.320 1.892 1.00 97.38 209 VAL A C 1
ATOM 1626 O O . VAL A 1 209 ? 12.270 -8.207 2.645 1.00 97.38 209 VAL A O 1
ATOM 1629 N N . GLN A 1 210 ? 13.764 -7.475 1.147 1.00 96.75 210 GLN A N 1
ATOM 1630 C CA . GLN A 1 210 ? 14.567 -8.700 1.176 1.00 96.75 210 GLN A CA 1
ATOM 1631 C C . GLN A 1 210 ? 15.244 -8.926 2.536 1.00 96.75 210 GLN A C 1
ATOM 1633 O O . GLN A 1 210 ? 15.248 -10.049 3.042 1.00 96.75 210 GLN A O 1
ATOM 1638 N N . GLN A 1 211 ? 15.791 -7.870 3.145 1.00 97.00 211 GLN A N 1
ATOM 1639 C CA . GLN A 1 211 ? 16.457 -7.939 4.450 1.00 97.00 211 GLN A CA 1
ATOM 1640 C C . GLN A 1 211 ? 15.474 -8.263 5.579 1.00 97.00 211 GLN A C 1
ATOM 1642 O O . GLN A 1 211 ? 15.755 -9.101 6.434 1.00 97.00 211 GLN A O 1
ATOM 1647 N N . THR A 1 212 ? 14.310 -7.615 5.572 1.00 95.75 212 THR A N 1
ATOM 1648 C CA . THR A 1 212 ? 13.278 -7.770 6.609 1.00 95.75 212 THR A CA 1
ATOM 1649 C C . THR A 1 212 ? 12.349 -8.954 6.361 1.00 95.75 212 THR A C 1
ATOM 1651 O O . THR A 1 2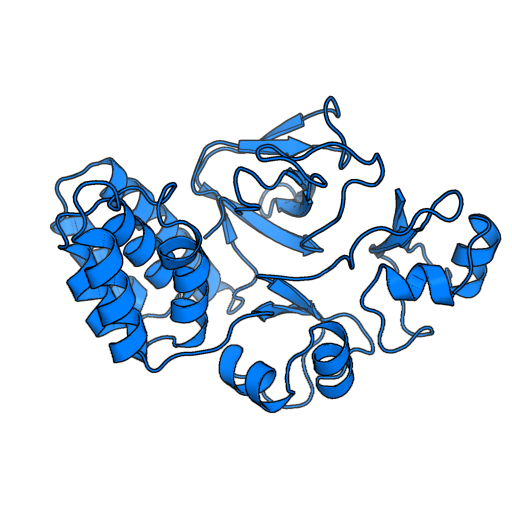12 ? 11.641 -9.375 7.275 1.00 95.75 212 THR A O 1
ATOM 1654 N N . LYS A 1 213 ? 12.333 -9.486 5.131 1.00 93.81 213 LYS A N 1
ATOM 1655 C CA . LYS A 1 213 ? 11.352 -10.459 4.628 1.00 93.81 213 LYS A CA 1
ATOM 1656 C C . LYS A 1 213 ? 9.909 -9.981 4.811 1.00 93.81 213 LYS A C 1
ATOM 1658 O O . LYS A 1 213 ? 9.014 -10.782 5.070 1.00 93.81 213 LYS A O 1
ATOM 1663 N N . ASN A 1 214 ? 9.683 -8.672 4.704 1.00 92.88 214 ASN A N 1
ATOM 1664 C CA . ASN A 1 214 ? 8.393 -8.061 4.988 1.00 92.88 214 ASN A CA 1
ATOM 1665 C C . ASN A 1 214 ? 8.073 -6.951 3.980 1.00 92.88 214 ASN A C 1
ATOM 1667 O O . ASN A 1 214 ? 8.759 -5.936 3.920 1.00 92.88 214 ASN A O 1
ATOM 1671 N N . LYS A 1 215 ? 6.991 -7.131 3.215 1.00 92.31 215 LYS A N 1
ATOM 1672 C CA . LYS A 1 215 ? 6.536 -6.176 2.191 1.00 92.31 215 LYS A CA 1
ATOM 1673 C C . LYS A 1 215 ? 5.879 -4.905 2.747 1.00 92.31 215 LYS A C 1
ATOM 1675 O O . LYS A 1 215 ? 5.662 -3.974 1.988 1.00 92.31 215 LYS A O 1
ATOM 1680 N N . ARG A 1 216 ? 5.621 -4.841 4.060 1.00 94.12 216 ARG A N 1
ATOM 1681 C CA . ARG A 1 216 ? 5.015 -3.681 4.742 1.00 94.12 216 ARG A CA 1
ATOM 1682 C C . ARG A 1 216 ? 5.948 -2.471 4.860 1.00 94.12 216 ARG A C 1
ATOM 1684 O O . ARG A 1 216 ? 5.523 -1.403 5.301 1.00 94.12 216 ARG A O 1
ATOM 1691 N N . PHE A 1 217 ? 7.230 -2.650 4.555 1.00 96.81 217 PHE A N 1
ATOM 1692 C CA . PHE A 1 217 ? 8.184 -1.553 4.488 1.00 96.81 217 PHE A CA 1
ATOM 1693 C C . PHE A 1 217 ? 8.066 -0.868 3.133 1.00 96.81 217 PHE A C 1
ATOM 1695 O O . PHE A 1 217 ? 8.282 -1.491 2.095 1.00 96.81 217 PHE A O 1
ATOM 1702 N N . HIS A 1 218 ? 7.746 0.418 3.183 1.00 97.38 218 HIS A N 1
ATOM 1703 C CA . HIS A 1 218 ? 7.593 1.275 2.019 1.00 97.38 218 HIS A CA 1
ATOM 1704 C C . HIS A 1 218 ? 8.599 2.419 2.071 1.00 97.38 218 HIS A C 1
ATOM 1706 O O . HIS A 1 218 ? 9.088 2.771 3.149 1.00 97.38 218 HIS A O 1
ATOM 1712 N N . VAL A 1 219 ? 8.879 3.028 0.925 1.00 98.06 219 VAL A N 1
ATOM 1713 C CA . VAL A 1 219 ? 9.800 4.165 0.808 1.00 98.06 219 VAL A CA 1
ATOM 1714 C C . VAL A 1 219 ? 9.104 5.335 0.114 1.00 98.06 219 VAL A C 1
ATOM 1716 O O . VAL A 1 219 ? 8.386 5.147 -0.870 1.00 98.06 219 VAL A O 1
ATOM 1719 N N . THR A 1 220 ? 9.285 6.556 0.625 1.00 96.94 220 THR A N 1
ATOM 1720 C CA . THR A 1 220 ? 8.718 7.759 -0.001 1.00 96.94 220 THR A CA 1
ATOM 1721 C C . THR A 1 220 ? 9.368 8.044 -1.351 1.00 96.94 220 THR A C 1
ATOM 1723 O O . THR A 1 220 ? 10.592 8.118 -1.472 1.00 96.94 220 THR A O 1
ATOM 1726 N N . THR A 1 221 ? 8.545 8.258 -2.378 1.00 94.38 221 THR A N 1
ATOM 1727 C CA . THR A 1 221 ? 9.029 8.547 -3.740 1.00 94.38 221 THR A CA 1
ATOM 1728 C C . THR A 1 221 ? 9.310 10.030 -3.984 1.00 94.38 221 THR A C 1
ATOM 1730 O O . THR A 1 221 ? 9.966 10.376 -4.963 1.00 94.38 221 THR A O 1
ATOM 1733 N N . ASN A 1 222 ? 8.872 10.907 -3.076 1.00 93.38 222 ASN A N 1
ATOM 1734 C CA . ASN A 1 222 ? 9.059 12.358 -3.124 1.00 93.38 222 ASN A CA 1
ATOM 1735 C C . ASN A 1 222 ? 9.269 12.931 -1.713 1.00 93.38 222 ASN A C 1
ATOM 1737 O O . ASN A 1 222 ? 8.950 12.271 -0.721 1.00 93.38 222 ASN A O 1
ATOM 1741 N N . ASP A 1 223 ? 9.763 14.170 -1.635 1.00 95.44 223 ASP A N 1
ATOM 1742 C CA . ASP A 1 223 ? 9.710 14.949 -0.396 1.00 95.44 223 ASP A CA 1
ATOM 1743 C C . ASP A 1 223 ? 8.251 15.184 -0.011 1.00 95.44 223 ASP A C 1
A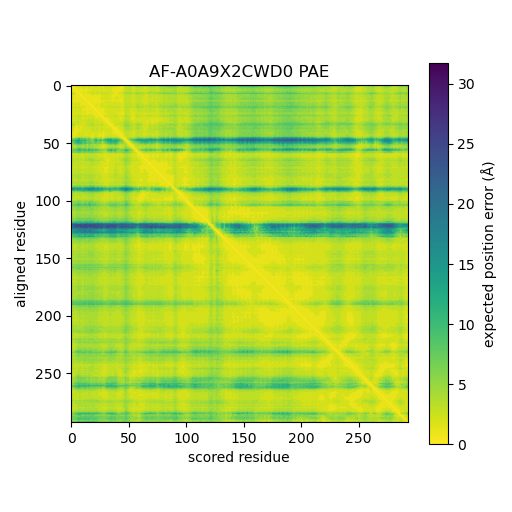TOM 1745 O O . ASP A 1 223 ? 7.415 15.516 -0.856 1.00 95.44 223 ASP A O 1
ATOM 1749 N N . TRP A 1 224 ? 7.938 14.990 1.264 1.00 93.75 224 TRP A N 1
ATOM 1750 C CA . TRP A 1 224 ? 6.567 14.942 1.741 1.00 93.75 224 TRP A CA 1
ATOM 1751 C C . TRP A 1 224 ? 6.427 15.445 3.179 1.00 93.75 224 TRP A C 1
ATOM 1753 O O . TRP A 1 224 ? 7.365 15.979 3.773 1.00 93.75 224 TRP A O 1
ATOM 1763 N N . MET A 1 225 ? 5.239 15.274 3.756 1.00 94.88 225 MET A N 1
ATOM 1764 C CA . MET A 1 225 ? 4.958 15.552 5.155 1.00 94.88 225 MET A CA 1
ATOM 1765 C C . MET A 1 225 ? 4.006 14.526 5.774 1.00 94.88 225 MET A C 1
ATOM 1767 O O . MET A 1 225 ? 3.108 13.998 5.118 1.00 94.88 225 MET A O 1
ATOM 1771 N N . ILE A 1 226 ? 4.158 14.297 7.074 1.00 96.38 226 ILE A N 1
ATOM 1772 C CA . ILE A 1 226 ? 3.112 13.692 7.901 1.00 96.38 226 ILE A CA 1
ATOM 1773 C C . ILE A 1 226 ? 2.478 14.746 8.793 1.00 96.38 226 ILE A C 1
ATOM 1775 O O . ILE A 1 226 ? 3.150 15.641 9.301 1.00 96.38 226 ILE A O 1
ATOM 1779 N N . LEU A 1 227 ? 1.178 14.606 9.006 1.00 96.12 227 LEU A N 1
ATOM 1780 C CA . LEU A 1 227 ? 0.400 15.423 9.922 1.00 96.12 227 LEU A CA 1
ATOM 1781 C C . LEU A 1 227 ? 0.290 14.721 11.275 1.00 96.12 227 LEU A C 1
ATOM 1783 O O . LEU A 1 227 ? 0.193 13.497 11.346 1.00 96.12 227 LEU A O 1
ATOM 1787 N N . HIS A 1 228 ? 0.278 15.481 12.364 1.00 93.94 228 HIS A N 1
ATOM 1788 C CA . HIS A 1 228 ? 0.115 14.918 13.706 1.00 93.94 228 HIS A CA 1
ATOM 1789 C C . HIS A 1 228 ? -1.326 14.437 13.970 1.00 93.94 228 HIS A C 1
ATOM 1791 O O . HIS A 1 228 ? -1.556 13.514 14.746 1.00 93.94 228 HIS A O 1
ATOM 1797 N N . GLU A 1 229 ? -2.301 15.026 13.276 1.00 91.94 229 GLU A N 1
ATOM 1798 C CA . GLU A 1 229 ? -3.704 14.606 13.239 1.00 91.94 229 GLU A CA 1
ATOM 1799 C C . GLU A 1 229 ? -4.173 14.457 11.784 1.00 91.94 229 GLU A C 1
ATOM 1801 O O . GLU A 1 229 ? -3.642 15.147 10.913 1.00 91.94 229 GLU A O 1
ATOM 1806 N N . PRO A 1 230 ? -5.191 13.621 11.496 1.00 91.38 230 PRO A N 1
ATOM 1807 C CA . PRO A 1 230 ? -5.770 13.484 10.157 1.00 91.38 230 PRO A CA 1
ATOM 1808 C C . PRO A 1 230 ? -6.682 14.684 9.847 1.00 91.38 230 PRO A C 1
ATOM 1810 O O . PRO A 1 230 ? -7.901 14.542 9.738 1.00 91.38 230 PRO A O 1
ATOM 1813 N N . LYS A 1 231 ? -6.088 15.882 9.828 1.00 90.12 231 LYS A N 1
ATOM 1814 C CA . LYS A 1 231 ? -6.752 17.167 9.622 1.00 90.12 231 LYS A CA 1
ATOM 1815 C C . LYS A 1 231 ? -5.812 18.175 8.970 1.00 90.12 231 LYS A C 1
ATOM 1817 O O . LYS A 1 231 ? -4.675 18.339 9.418 1.00 90.12 231 LYS A O 1
ATOM 1822 N N . SER A 1 232 ? -6.315 18.936 8.009 1.00 85.75 232 SER A N 1
ATOM 1823 C CA . SER A 1 232 ? -5.617 20.089 7.441 1.00 85.75 232 SER A CA 1
ATOM 1824 C C . SER A 1 232 ? -5.276 21.127 8.512 1.00 85.75 232 SER A C 1
ATOM 1826 O O . SER A 1 232 ? -6.047 21.400 9.438 1.00 85.75 232 SER A O 1
ATOM 1828 N N . GLY A 1 233 ? -4.083 21.711 8.394 1.00 87.19 233 GLY A N 1
ATOM 1829 C CA . GLY A 1 233 ? -3.560 22.678 9.362 1.00 87.19 233 GLY A CA 1
ATOM 1830 C C . GLY A 1 233 ? -3.076 22.064 10.681 1.00 87.19 233 GLY A C 1
ATOM 1831 O O . GLY A 1 233 ? -2.660 22.807 11.568 1.00 87.19 233 GLY A O 1
ATOM 1832 N N . SER A 1 234 ? -3.105 20.733 10.828 1.00 93.62 234 SER A N 1
ATOM 1833 C CA . SER A 1 234 ? -2.387 20.061 11.913 1.00 93.62 234 SER A CA 1
ATOM 1834 C C . SER A 1 234 ? -0.880 20.319 11.805 1.00 93.62 234 SER A C 1
ATOM 1836 O O . SER A 1 234 ? -0.358 20.597 10.723 1.00 93.62 234 SER A O 1
ATOM 1838 N N . HIS A 1 235 ? -0.170 20.213 12.931 1.00 96.25 235 HIS A N 1
ATOM 1839 C CA . HIS A 1 235 ? 1.285 20.294 12.927 1.00 96.25 235 HIS A CA 1
ATOM 1840 C C . HIS A 1 235 ? 1.862 19.239 11.978 1.00 96.25 235 HIS A C 1
ATOM 1842 O O . HIS A 1 235 ? 1.476 18.069 12.037 1.00 96.25 235 HIS A O 1
ATOM 1848 N N . GLN A 1 236 ? 2.780 19.669 11.117 1.00 96.06 236 GLN A N 1
ATOM 1849 C CA . GLN A 1 236 ? 3.372 18.828 10.089 1.00 96.06 236 GLN A CA 1
ATOM 1850 C C . GLN A 1 236 ? 4.851 18.580 10.367 1.00 96.06 236 GLN A C 1
ATOM 1852 O O . GLN A 1 236 ? 5.579 19.473 10.800 1.00 96.06 236 GLN A O 1
ATOM 1857 N N . THR A 1 237 ? 5.300 17.367 10.077 1.00 96.50 237 THR A N 1
ATOM 1858 C CA . THR A 1 237 ? 6.716 17.010 10.029 1.00 96.50 237 THR A CA 1
ATOM 1859 C C . THR A 1 237 ? 7.069 16.666 8.596 1.00 96.50 237 THR A C 1
ATOM 1861 O O . THR A 1 237 ? 6.469 15.761 8.017 1.00 96.50 237 THR A O 1
ATOM 1864 N N . ASN A 1 238 ? 8.030 17.391 8.028 1.00 96.81 238 ASN A N 1
ATOM 1865 C CA . ASN A 1 238 ? 8.533 17.094 6.694 1.00 96.81 238 ASN A CA 1
ATOM 1866 C C . ASN A 1 238 ? 9.328 15.788 6.732 1.00 96.81 238 ASN A C 1
ATOM 1868 O O . ASN A 1 238 ? 10.132 15.576 7.641 1.00 96.81 238 ASN A O 1
ATOM 1872 N N . ILE A 1 239 ? 9.116 14.942 5.733 1.00 96.06 239 ILE A N 1
ATOM 1873 C CA . ILE A 1 239 ? 9.859 13.704 5.528 1.00 96.06 239 ILE A CA 1
ATOM 1874 C C . ILE A 1 239 ? 10.480 13.753 4.128 1.00 96.06 239 ILE A C 1
ATOM 1876 O O . ILE A 1 239 ? 9.760 14.001 3.161 1.00 96.06 239 ILE A O 1
ATOM 1880 N N . PRO A 1 240 ? 11.802 13.591 3.984 1.00 96.75 240 PRO A N 1
ATOM 1881 C CA . PRO A 1 240 ? 12.435 13.637 2.671 1.00 96.75 240 PRO A CA 1
ATOM 1882 C C . PRO A 1 240 ? 12.052 12.425 1.811 1.00 96.75 240 PRO A C 1
ATOM 1884 O O . PRO A 1 240 ? 11.618 11.386 2.322 1.00 96.75 240 PRO A O 1
ATOM 1887 N N . LYS A 1 241 ? 12.254 12.529 0.497 1.00 96.75 241 LYS A N 1
ATOM 1888 C CA . LYS A 1 241 ? 12.290 11.379 -0.418 1.00 96.75 241 LYS A CA 1
ATOM 1889 C C . LYS A 1 241 ? 13.273 10.324 0.107 1.00 96.75 241 LYS A C 1
ATOM 1891 O O . LYS A 1 241 ? 14.334 10.681 0.613 1.00 96.75 241 LYS A O 1
ATOM 1896 N N . GLY A 1 242 ? 12.943 9.042 -0.037 1.00 97.12 242 GLY A N 1
ATOM 1897 C CA . GLY A 1 242 ? 13.765 7.946 0.493 1.00 97.12 242 GLY A CA 1
ATOM 1898 C C . GLY A 1 242 ? 13.493 7.621 1.967 1.00 97.12 242 GLY A C 1
ATOM 1899 O O . GLY A 1 242 ? 14.137 6.755 2.543 1.00 97.12 242 GLY A O 1
ATOM 1900 N N . THR A 1 243 ? 12.528 8.281 2.611 1.00 98.06 243 THR A N 1
ATOM 1901 C CA . THR A 1 243 ? 12.166 7.952 3.994 1.00 98.06 243 THR A CA 1
ATOM 1902 C C . THR A 1 243 ? 11.475 6.594 4.045 1.00 98.06 243 THR A C 1
ATOM 1904 O O . THR A 1 243 ? 10.440 6.387 3.407 1.00 98.06 243 THR A O 1
ATOM 1907 N N . VAL A 1 244 ? 12.006 5.690 4.869 1.00 98.31 244 VAL A N 1
ATOM 1908 C CA . VAL A 1 244 ? 11.412 4.372 5.105 1.00 98.31 244 VAL A CA 1
ATOM 1909 C C . VAL A 1 244 ? 10.273 4.472 6.118 1.00 98.31 244 VAL A C 1
ATOM 1911 O O . VAL A 1 244 ? 10.449 4.952 7.246 1.00 98.31 244 VAL A O 1
ATOM 1914 N N . VAL A 1 245 ? 9.100 3.970 5.740 1.00 97.88 245 VAL A N 1
ATOM 1915 C CA . VAL A 1 245 ? 7.886 3.985 6.560 1.00 97.88 245 VAL A CA 1
ATOM 1916 C C . VAL A 1 245 ? 7.220 2.612 6.604 1.00 97.88 245 VAL A C 1
ATOM 1918 O O . VAL A 1 245 ? 7.402 1.773 5.726 1.00 97.88 245 VAL A O 1
ATOM 1921 N N . VAL A 1 246 ? 6.403 2.388 7.631 1.00 96.56 246 VAL A N 1
ATOM 1922 C CA . VAL A 1 246 ? 5.479 1.249 7.704 1.00 96.56 246 VAL A CA 1
ATOM 1923 C C . VAL A 1 246 ? 4.059 1.746 7.935 1.00 96.56 246 VAL A C 1
ATOM 1925 O O . VAL A 1 246 ? 3.824 2.601 8.795 1.00 96.56 246 VAL A O 1
ATOM 1928 N N . GLY A 1 247 ? 3.094 1.199 7.198 1.00 93.50 247 GLY A N 1
ATOM 1929 C CA . GLY A 1 247 ? 1.682 1.510 7.405 1.00 93.50 247 GLY A CA 1
ATOM 1930 C C . GLY A 1 247 ? 1.157 0.909 8.692 1.00 93.50 247 GLY A C 1
ATOM 1931 O O . GLY A 1 247 ? 1.285 -0.290 8.902 1.00 93.50 247 GLY A O 1
ATOM 1932 N N . LEU A 1 248 ? 0.554 1.707 9.564 1.00 92.44 248 LEU A N 1
ATOM 1933 C CA . LEU A 1 248 ? -0.149 1.245 10.762 1.00 92.44 248 LEU A CA 1
ATOM 1934 C C . LEU A 1 248 ? -1.634 1.010 10.486 1.00 92.44 248 LEU A C 1
ATOM 1936 O O . LEU A 1 248 ? -2.200 0.054 11.011 1.00 92.44 248 LEU A O 1
ATOM 1940 N N . ARG A 1 249 ? -2.245 1.855 9.649 1.00 92.69 249 ARG A N 1
ATOM 1941 C CA . ARG A 1 249 ? -3.600 1.677 9.119 1.00 92.69 249 ARG A CA 1
ATOM 1942 C C . ARG A 1 249 ? -3.788 2.528 7.872 1.00 92.69 249 ARG A C 1
ATOM 1944 O O . ARG A 1 249 ? -3.538 3.728 7.902 1.00 92.69 249 ARG A O 1
ATOM 1951 N N . TRP A 1 250 ? -4.274 1.907 6.810 1.00 93.94 250 TRP A N 1
ATOM 1952 C CA . TRP A 1 250 ? -4.487 2.553 5.519 1.00 93.94 250 TRP A CA 1
ATOM 1953 C C . TRP A 1 250 ? -5.929 3.035 5.350 1.00 93.94 250 TRP A C 1
ATOM 1955 O O . TRP A 1 250 ? -6.851 2.510 5.982 1.00 93.94 250 TRP A O 1
ATOM 1965 N N . ASN A 1 251 ? -6.121 3.989 4.444 1.00 92.69 251 ASN A N 1
ATOM 1966 C CA . ASN A 1 251 ? -7.414 4.449 3.949 1.00 92.69 251 ASN A CA 1
ATOM 1967 C C . ASN A 1 251 ? -8.345 4.939 5.069 1.00 92.69 251 ASN A C 1
ATOM 1969 O O . ASN A 1 251 ? -9.471 4.472 5.221 1.00 92.69 251 ASN A O 1
ATOM 1973 N N . ILE A 1 252 ? -7.847 5.851 5.898 1.00 92.50 252 ILE A N 1
ATOM 1974 C CA . ILE A 1 252 ? -8.582 6.489 6.987 1.00 92.50 252 ILE A CA 1
ATOM 1975 C C . ILE A 1 252 ? -9.363 7.684 6.429 1.00 92.50 252 ILE A C 1
ATOM 1977 O O . ILE A 1 252 ? -8.743 8.652 5.990 1.00 92.50 252 ILE A O 1
ATOM 1981 N N . PRO A 1 253 ? -10.703 7.668 6.470 1.00 90.88 253 PRO A N 1
ATOM 1982 C CA . PRO A 1 253 ? -11.498 8.830 6.099 1.00 90.88 253 PRO A CA 1
ATOM 1983 C C . PRO A 1 253 ? -11.270 9.985 7.074 1.00 90.88 253 PRO A C 1
ATOM 1985 O O . PRO A 1 253 ? -11.164 9.766 8.286 1.00 90.88 253 PRO A O 1
ATOM 1988 N N . SER A 1 254 ? -11.225 11.217 6.560 1.00 89.56 254 SER A N 1
ATOM 1989 C CA . SER A 1 254 ? -11.106 12.415 7.389 1.00 89.56 254 SER A CA 1
ATOM 1990 C C . SER A 1 254 ? -12.230 12.435 8.428 1.00 89.56 254 SER A C 1
ATOM 1992 O O . SER A 1 254 ? -13.406 12.542 8.066 1.00 89.56 254 SER A O 1
ATOM 1994 N N . PRO A 1 255 ? -11.917 12.387 9.735 1.00 82.38 255 PRO A N 1
ATOM 1995 C CA . PRO A 1 255 ? -12.938 12.467 10.771 1.00 82.38 255 PRO A CA 1
ATOM 1996 C C . PRO A 1 255 ? -13.561 13.865 10.883 1.00 82.38 255 PRO A C 1
ATOM 1998 O O . PRO A 1 255 ? -14.461 14.057 11.703 1.00 82.38 255 PRO A O 1
ATOM 2001 N N . TYR A 1 256 ? -13.052 14.823 10.106 1.00 83.94 256 TYR A N 1
ATOM 2002 C CA . TYR A 1 256 ? -13.484 16.212 10.046 1.00 83.94 256 TYR A CA 1
ATOM 2003 C C . TYR A 1 256 ? -14.217 16.548 8.740 1.00 83.94 256 TYR A C 1
ATOM 2005 O O . TYR A 1 256 ? -14.539 17.713 8.531 1.00 83.94 256 TYR A O 1
ATOM 2013 N N . TYR A 1 257 ? -14.509 15.552 7.892 1.00 83.19 257 TYR A N 1
ATOM 2014 C CA . TYR A 1 257 ? -15.218 15.732 6.616 1.00 83.19 257 TYR A CA 1
ATOM 2015 C C . TYR A 1 257 ? -14.531 16.698 5.653 1.00 83.19 257 TYR A C 1
ATOM 2017 O O . TYR A 1 257 ? -15.183 17.391 4.878 1.00 83.19 257 TYR A O 1
ATOM 2025 N N . GLU A 1 258 ? -13.203 16.754 5.720 1.00 89.00 258 GLU A N 1
ATOM 2026 C CA . GLU A 1 258 ? -12.433 17.589 4.809 1.00 89.00 258 GLU A CA 1
ATOM 2027 C C . GLU A 1 258 ? -12.556 17.069 3.385 1.00 89.00 258 GLU A C 1
ATOM 2029 O O . GLU A 1 258 ? -12.588 15.858 3.158 1.00 89.00 258 GLU A O 1
ATOM 2034 N N . GLU A 1 259 ? -12.626 17.995 2.438 1.00 90.12 259 GLU A N 1
ATOM 2035 C CA . GLU A 1 259 ? -12.676 17.661 1.026 1.00 90.12 259 GLU A CA 1
ATOM 2036 C C . GLU A 1 259 ? -11.276 17.299 0.515 1.00 90.12 259 GLU A C 1
ATOM 2038 O O . GLU A 1 259 ? -10.290 17.965 0.835 1.00 90.12 259 GLU A O 1
ATOM 2043 N N . GLY A 1 260 ? -11.192 16.218 -0.258 1.00 87.38 260 GLY A N 1
ATOM 2044 C CA . GLY A 1 260 ? -9.961 15.760 -0.882 1.00 87.38 260 GLY A CA 1
ATOM 2045 C C . GLY A 1 260 ? -9.571 16.587 -2.115 1.00 87.38 260 GLY A C 1
ATOM 2046 O O . GLY A 1 260 ? -10.372 17.358 -2.645 1.00 87.38 260 GLY A O 1
ATOM 2047 N N . PRO A 1 261 ? -8.360 16.398 -2.668 1.00 83.12 261 PRO A N 1
ATOM 2048 C CA . PRO A 1 261 ? -7.805 17.300 -3.686 1.00 83.12 261 PRO A CA 1
ATOM 2049 C C . PRO A 1 261 ? -8.518 17.264 -5.045 1.00 83.12 261 PRO A C 1
ATOM 2051 O O . PRO A 1 261 ? -8.296 18.132 -5.889 1.00 83.12 261 PRO A O 1
ATOM 2054 N N . LYS A 1 262 ? -9.339 16.237 -5.288 1.00 81.75 262 LYS A N 1
ATOM 2055 C CA . LYS A 1 262 ? -10.170 16.072 -6.491 1.00 81.75 262 LYS A CA 1
ATOM 2056 C C . LYS A 1 262 ? -11.668 16.011 -6.161 1.00 81.75 262 LYS A C 1
ATOM 2058 O O . LYS A 1 262 ? -12.450 15.542 -6.983 1.00 81.75 262 LYS A O 1
ATOM 2063 N N . GLY A 1 263 ? -12.054 16.499 -4.982 1.00 82.81 263 GLY A N 1
ATOM 2064 C CA . GLY A 1 263 ? -13.403 16.372 -4.442 1.00 82.81 263 GLY A CA 1
ATOM 2065 C C . GLY A 1 263 ? -13.620 15.059 -3.688 1.00 82.81 263 GLY A C 1
ATOM 2066 O O . GLY A 1 263 ? -12.781 14.155 -3.707 1.00 82.81 263 GLY A O 1
ATOM 2067 N N . GLY A 1 264 ? -14.758 14.960 -3.001 1.00 86.56 264 GLY A N 1
ATOM 2068 C CA . GLY A 1 264 ? -15.055 13.839 -2.106 1.00 86.56 264 GLY A CA 1
ATOM 2069 C C . GLY A 1 264 ? -14.294 13.928 -0.782 1.00 86.56 264 GLY A C 1
ATOM 2070 O O . GLY A 1 264 ? -13.676 14.939 -0.473 1.00 86.56 264 GLY A O 1
ATOM 2071 N N . LEU A 1 265 ? -14.364 12.882 0.036 1.00 89.81 265 LEU A N 1
ATOM 2072 C CA . LEU A 1 265 ? -13.776 12.895 1.374 1.00 89.81 265 LEU A CA 1
ATOM 2073 C C . LEU A 1 265 ? -12.248 12.720 1.324 1.00 89.81 265 LEU A C 1
ATOM 2075 O O . LEU A 1 265 ? -11.753 11.790 0.691 1.00 89.81 265 LEU A O 1
ATOM 2079 N N . GLN A 1 266 ? -11.505 13.572 2.029 1.00 92.94 266 GLN A N 1
ATOM 2080 C CA . GLN A 1 266 ? -10.061 13.443 2.202 1.00 92.94 266 GLN A CA 1
ATOM 2081 C C . GLN A 1 266 ? -9.735 12.139 2.934 1.00 92.94 266 GLN A C 1
ATOM 2083 O O . GLN A 1 266 ? -10.308 11.834 3.983 1.00 92.94 266 GLN A O 1
ATOM 2088 N N . MET A 1 267 ? -8.763 11.405 2.401 1.00 93.38 267 MET A N 1
ATOM 2089 C CA . MET A 1 267 ? -8.280 10.152 2.972 1.00 93.38 267 MET A CA 1
ATOM 2090 C C . MET A 1 267 ? -6.859 10.320 3.508 1.00 93.38 267 MET A C 1
ATOM 2092 O O . MET A 1 267 ? -6.046 11.055 2.946 1.00 93.38 267 MET A O 1
ATOM 2096 N N . PHE A 1 268 ? -6.544 9.614 4.584 1.00 94.50 268 PHE A N 1
ATOM 2097 C CA . PHE A 1 268 ? -5.230 9.600 5.209 1.00 94.50 268 PHE A CA 1
ATOM 2098 C C . PHE A 1 268 ? -4.740 8.171 5.394 1.00 94.50 268 PHE A C 1
ATOM 2100 O O . PHE A 1 268 ? -5.529 7.241 5.529 1.00 94.50 268 PHE A O 1
ATOM 2107 N N . ASP A 1 269 ? -3.435 8.002 5.498 1.00 95.00 269 ASP A N 1
ATOM 2108 C CA . ASP A 1 269 ? -2.816 6.761 5.932 1.00 95.00 269 ASP A CA 1
ATOM 2109 C C . ASP A 1 269 ? -2.048 7.020 7.224 1.00 95.00 269 ASP A C 1
ATOM 2111 O O . ASP A 1 269 ? -1.258 7.955 7.315 1.00 95.00 269 ASP A O 1
ATOM 2115 N N . TYR A 1 270 ? -2.295 6.219 8.254 1.00 95.00 270 TYR A N 1
ATOM 2116 C CA . TYR A 1 270 ? -1.554 6.314 9.503 1.00 95.00 270 TYR A CA 1
ATOM 2117 C C . TYR A 1 270 ? -0.294 5.468 9.388 1.00 95.00 270 TYR A C 1
ATOM 2119 O O . TYR A 1 270 ? -0.388 4.251 9.213 1.00 95.00 270 TYR A O 1
ATOM 2127 N N . ILE A 1 271 ? 0.874 6.100 9.474 1.00 96.12 271 ILE A N 1
ATOM 2128 C CA . ILE A 1 271 ? 2.175 5.467 9.238 1.00 96.12 271 ILE A CA 1
ATOM 2129 C C . ILE A 1 271 ? 3.129 5.701 10.410 1.00 96.12 271 ILE A C 1
ATOM 2131 O O . ILE A 1 271 ? 2.903 6.560 11.266 1.00 96.12 271 ILE A O 1
ATOM 2135 N N . LYS A 1 272 ? 4.216 4.927 10.440 1.00 96.81 272 LYS A N 1
ATOM 2136 C CA . LYS A 1 272 ? 5.364 5.126 11.327 1.00 96.81 272 LYS A CA 1
ATOM 2137 C C . LYS A 1 272 ? 6.642 5.246 10.503 1.00 96.81 272 LYS A C 1
ATOM 2139 O O . LYS A 1 272 ? 6.911 4.369 9.686 1.00 96.81 272 LYS A O 1
ATOM 2144 N N . ILE A 1 273 ? 7.436 6.280 10.760 1.00 97.88 273 ILE A N 1
ATOM 2145 C CA . ILE A 1 273 ? 8.792 6.426 10.224 1.00 97.88 273 ILE A CA 1
ATOM 2146 C C . ILE A 1 273 ? 9.688 5.405 10.923 1.00 97.88 273 ILE A C 1
ATOM 2148 O O . ILE A 1 273 ? 9.714 5.337 12.154 1.00 97.88 273 ILE A O 1
ATOM 2152 N N . VAL A 1 274 ? 10.398 4.585 10.151 1.00 97.44 274 VAL A N 1
ATOM 2153 C CA . VAL A 1 274 ? 11.172 3.462 10.700 1.00 97.44 274 VAL A CA 1
ATOM 2154 C C . VAL A 1 274 ? 12.352 3.947 11.532 1.00 97.44 274 VAL A C 1
ATOM 2156 O O . VAL A 1 274 ? 12.550 3.449 12.635 1.00 97.44 274 VAL A O 1
ATOM 2159 N N . GLU A 1 275 ? 13.091 4.936 11.032 1.00 96.38 275 GLU A N 1
ATOM 2160 C CA . GLU A 1 275 ? 14.305 5.442 11.678 1.00 96.38 275 GLU A CA 1
ATOM 2161 C C . GLU A 1 275 ? 14.016 6.139 13.015 1.00 96.38 275 GLU A C 1
ATOM 2163 O O . GLU A 1 275 ? 14.681 5.877 14.015 1.00 96.38 275 GLU A O 1
ATOM 2168 N N . THR A 1 276 ? 13.000 7.005 13.056 1.00 96.94 276 THR A N 1
ATOM 2169 C CA . THR A 1 276 ? 12.712 7.841 14.233 1.00 96.94 276 THR A CA 1
ATOM 2170 C C . THR A 1 276 ? 11.658 7.242 15.162 1.00 96.94 276 THR A C 1
ATOM 2172 O O . THR A 1 276 ? 11.509 7.681 16.300 1.00 96.94 276 THR A O 1
ATOM 2175 N N . GLY A 1 277 ? 10.872 6.274 14.681 1.00 97.00 277 GLY A N 1
ATOM 2176 C CA . GLY A 1 277 ? 9.702 5.745 15.382 1.00 97.00 277 GLY A CA 1
ATOM 2177 C C . GLY A 1 277 ? 8.512 6.709 15.445 1.00 97.00 277 GLY A C 1
ATOM 2178 O O . GLY A 1 277 ? 7.474 6.348 16.004 1.00 97.00 277 GLY A O 1
ATOM 2179 N N . GLN A 1 278 ? 8.629 7.911 14.871 1.00 96.75 278 GLN A N 1
ATOM 2180 C CA . GLN A 1 278 ? 7.557 8.900 14.846 1.00 96.75 278 GLN A CA 1
ATOM 2181 C C . GLN A 1 278 ? 6.366 8.376 14.038 1.00 96.75 278 GLN A C 1
ATOM 2183 O O . GLN A 1 278 ? 6.531 7.823 12.951 1.00 96.75 278 GLN A O 1
ATOM 2188 N N . THR A 1 279 ? 5.156 8.580 14.559 1.00 96.12 279 THR A N 1
ATOM 2189 C CA . THR A 1 279 ? 3.911 8.252 13.850 1.00 96.12 279 THR A CA 1
ATOM 2190 C C . THR A 1 279 ? 3.200 9.511 13.382 1.00 96.12 279 THR A C 1
ATOM 2192 O O . THR A 1 279 ? 3.347 10.569 13.994 1.00 96.12 279 THR A O 1
ATOM 2195 N N . GLY A 1 280 ? 2.415 9.394 12.316 1.00 95.62 280 GLY A N 1
ATOM 2196 C CA . GLY A 1 280 ? 1.599 10.489 11.805 1.00 95.62 280 GLY A CA 1
ATOM 2197 C C . GLY A 1 280 ? 0.747 10.073 10.614 1.00 95.62 280 GLY A C 1
ATOM 2198 O O . GLY A 1 280 ? 0.731 8.908 10.216 1.00 95.62 280 GLY A O 1
ATOM 2199 N N . PHE A 1 281 ? 0.017 11.039 10.072 1.00 95.69 281 PHE A N 1
ATOM 2200 C CA . PHE A 1 281 ? -0.960 10.858 9.009 1.00 95.69 281 PHE A CA 1
ATOM 2201 C C . PHE A 1 281 ? -0.420 11.386 7.690 1.00 95.69 281 PHE A C 1
ATOM 2203 O O . PHE A 1 281 ? -0.141 12.574 7.548 1.00 95.69 281 PHE A O 1
ATOM 2210 N N . LEU A 1 282 ? -0.302 10.491 6.723 1.00 95.19 282 LEU A N 1
ATOM 2211 C CA . LEU A 1 282 ? 0.028 10.796 5.346 1.00 95.19 282 LEU A CA 1
ATOM 2212 C C . LEU A 1 282 ? -1.270 11.150 4.602 1.00 95.19 282 LEU A C 1
ATOM 2214 O O . LEU A 1 282 ? -2.138 10.284 4.491 1.00 95.19 282 LEU A O 1
ATOM 2218 N N . PRO A 1 283 ? -1.467 12.383 4.113 1.00 94.38 283 PRO A N 1
ATOM 2219 C CA . PRO A 1 283 ? -2.625 12.685 3.278 1.00 94.38 283 PRO A CA 1
ATOM 2220 C C . PRO A 1 283 ? -2.487 11.996 1.917 1.00 94.38 283 PRO A C 1
ATOM 2222 O O . PRO A 1 283 ? -1.454 12.123 1.258 1.00 94.38 283 PRO A O 1
ATOM 2225 N N . ARG A 1 284 ? -3.536 11.297 1.471 1.00 92.56 284 ARG A N 1
ATOM 2226 C CA . ARG A 1 284 ? -3.625 10.827 0.082 1.00 92.56 284 ARG A CA 1
ATOM 2227 C C . ARG A 1 284 ? -3.930 11.995 -0.843 1.00 92.56 284 ARG A C 1
ATOM 2229 O O . ARG A 1 284 ? -4.640 12.926 -0.456 1.00 92.56 284 ARG A O 1
ATOM 2236 N N . VAL A 1 285 ? -3.422 11.941 -2.072 1.00 87.62 285 VAL A N 1
ATOM 2237 C CA . VAL A 1 285 ? -3.511 13.068 -3.012 1.00 87.62 285 VAL A CA 1
ATOM 2238 C C . VAL A 1 285 ? -4.063 12.699 -4.375 1.00 87.62 285 VAL A C 1
ATOM 2240 O O . VAL A 1 285 ? -4.092 11.534 -4.757 1.00 87.62 285 VAL A O 1
ATOM 2243 N N . GLY A 1 286 ? -4.517 13.711 -5.121 1.00 84.56 286 GLY A N 1
ATOM 2244 C CA . GLY A 1 286 ? -5.078 13.524 -6.456 1.00 84.56 286 GLY A CA 1
ATOM 2245 C C . GLY A 1 286 ? -6.258 12.551 -6.425 1.00 84.56 286 GLY A C 1
ATOM 2246 O O . GLY A 1 286 ? -7.269 12.824 -5.787 1.00 84.56 286 GLY A O 1
ATOM 2247 N N . TYR A 1 287 ? -6.103 11.408 -7.087 1.00 81.75 287 TYR A N 1
ATOM 2248 C CA . TYR A 1 287 ? -7.080 10.319 -7.169 1.00 81.75 287 TYR A CA 1
ATOM 2249 C C . TYR A 1 287 ? -6.951 9.320 -5.999 1.00 81.75 287 TYR A C 1
ATOM 2251 O O . TYR A 1 287 ? -6.976 8.111 -6.198 1.00 81.75 287 TYR A O 1
ATOM 2259 N N . ASN A 1 288 ? -6.779 9.813 -4.767 1.00 82.25 288 ASN A N 1
ATOM 2260 C CA . ASN A 1 288 ? -6.459 8.992 -3.586 1.00 82.25 288 ASN A CA 1
ATOM 2261 C C . ASN A 1 288 ? -5.176 8.150 -3.740 1.00 82.25 288 ASN A C 1
ATOM 2263 O O . ASN A 1 288 ? -5.081 7.030 -3.231 1.00 82.25 288 ASN A O 1
ATOM 2267 N N . ALA A 1 289 ? -4.182 8.718 -4.420 1.00 83.94 289 ALA A N 1
ATOM 2268 C CA . ALA A 1 289 ? -2.878 8.117 -4.632 1.00 83.94 289 ALA A CA 1
ATOM 2269 C C . ALA A 1 289 ? -2.016 8.158 -3.364 1.00 83.94 289 ALA A C 1
ATOM 2271 O O . ALA A 1 289 ? -2.091 9.101 -2.568 1.00 83.94 289 ALA A O 1
ATOM 2272 N N . ILE A 1 290 ? -1.153 7.154 -3.236 1.00 84.56 290 ILE A N 1
ATOM 2273 C CA . ILE A 1 290 ? -0.146 7.006 -2.191 1.00 84.56 290 ILE A CA 1
ATOM 2274 C C . ILE A 1 290 ? 1.224 7.150 -2.852 1.00 84.56 290 ILE A C 1
ATOM 2276 O O . ILE A 1 290 ? 1.556 6.411 -3.776 1.00 84.56 290 ILE A O 1
ATOM 2280 N N . TRP A 1 291 ? 2.038 8.088 -2.377 1.00 86.25 291 TRP A N 1
ATOM 2281 C CA . TRP A 1 291 ? 3.385 8.333 -2.912 1.00 86.25 291 TRP A CA 1
ATOM 2282 C C . TRP A 1 291 ? 4.442 7.514 -2.173 1.00 86.25 291 TRP A C 1
ATOM 2284 O O . TRP A 1 291 ? 5.420 8.035 -1.634 1.00 86.25 291 TRP A O 1
ATOM 2294 N N . LEU A 1 292 ? 4.184 6.211 -2.121 1.00 92.56 292 LEU A N 1
ATOM 2295 C CA . LEU A 1 292 ? 5.022 5.204 -1.492 1.00 92.56 292 LEU A CA 1
ATOM 2296 C C . LEU A 1 292 ? 5.215 4.038 -2.462 1.00 92.56 292 LEU A C 1
ATOM 2298 O O . LEU A 1 292 ? 4.258 3.620 -3.128 1.00 92.56 292 LEU A O 1
ATOM 2302 N N . ILE A 1 293 ? 6.427 3.495 -2.495 1.00 91.94 293 ILE A N 1
ATOM 2303 C CA . ILE A 1 293 ? 6.762 2.245 -3.185 1.00 91.94 293 ILE A CA 1
ATOM 2304 C C . ILE A 1 293 ? 7.106 1.153 -2.188 1.00 91.94 293 ILE A C 1
ATOM 2306 O O . ILE A 1 293 ? 7.686 1.494 -1.134 1.00 91.94 293 ILE A O 1
#

Foldseek 3Di:
DKDFDAPPDALVNVCVVQVHDSVLQVQQELDQDRGQDDGRAITDDDHPPDHDHHFAAPQKGFAGPNDALCSVCVVQVHHSVQQCLQAVDDPPDDGRAMGGGPDDADDLVVLLVQLCVQCPDPPRLDCLNPVCNLVNVLSNLLSVAPSNLVSLLVQCPDPRPSSNLSSLSSLLLSLDPSSLVSLVVCLVVDDDVLSNLSSVLSNLSSVVCVVVVGSQKKFFQAWAWFFAALDPPGDIDIDGGGFIKGFSTFFAWRSVQDAAQQGDTWTWTWMAGPPPRDIGTGTQHNVSGDRID

Secondary structure (DSSP, 8-state):
-EEEPPTT--HHHHHHHHT--HHHHHHHB--S-GGG--TT-EEE--BTTBPPPPBS-SSEEEPPTT--HHHHHHHTT--HHHHHHHHT--SSPPTT-EEE-S--PPPHHHHHHHHHHHHTSTTTTSTTTTHHHHHHHHHHHHHHGGGGHHHHHHHTT-S-HHHHHHHHHHHHHH--HHHHHHHHHHHHH---HHHHHHHHHHHHHHHHHHHHT-TTEEEBSS-EEEESSSSTTS-EEEE-TT-EEEEEEEEEE-TT-PBPTTSSB-EEEEEEETTT--EEEEE-BTTTB--B-

Radius of gyration: 19.4 Å; Cα contacts (8 Å, |Δi|>4): 567; chains: 1; bounding box: 48×43×57 Å

pLDDT: mean 92.02, std 7.02, range [60.59, 98.69]

Solvent-accessible surface area (backbone atoms only — not comparable to full-atom values): 15693 Å² total; per-residue (Å²): 59,84,42,67,37,47,85,91,59,45,49,65,59,52,15,63,75,63,76,47,46,59,66,57,32,46,63,22,26,86,62,69,34,70,89,42,69,53,62,71,44,78,39,46,41,57,55,95,89,48,86,61,68,55,29,44,39,68,59,40,34,62,38,49,63,58,59,44,58,68,50,51,14,63,76,59,76,54,45,48,65,51,48,29,60,42,53,72,57,63,88,78,77,59,70,68,42,68,35,66,34,88,66,76,80,67,58,59,69,58,52,48,53,53,50,51,63,45,37,76,37,102,76,29,31,42,43,83,71,33,32,79,55,33,59,54,40,20,57,36,35,29,39,58,27,79,78,30,47,72,56,35,60,56,35,52,74,43,96,24,63,23,47,23,52,27,26,42,45,15,38,21,51,41,34,44,77,65,38,48,53,53,46,56,53,43,57,74,71,60,85,52,66,71,60,42,53,51,37,50,45,22,45,51,28,21,52,51,21,60,75,68,72,38,82,53,50,28,23,26,75,46,72,47,56,30,20,70,42,72,48,90,90,39,63,68,46,79,42,56,50,63,43,46,31,33,75,72,43,33,40,34,56,32,63,77,70,41,70,24,82,70,58,60,73,22,37,24,28,37,33,29,36,62,89,79,64,50,66,29,21,35,70,39,40,62,90,70,43,71,70,58,61

Mean predicted aligned error: 4.26 Å